Protein AF-A0A3A4VST3-F1 (afdb_monomer)

Radius of gyration: 19.15 Å; Cα contacts (8 Å, |Δi|>4): 133; chains: 1; bounding box: 47×43×58 Å

Solvent-accessible surface area (backbone atoms only — not comparable to full-atom values): 11744 Å² total; per-residue (Å²): 139,56,77,66,56,56,53,52,52,51,52,52,50,38,42,38,51,25,44,53,56,48,53,75,76,46,57,73,88,76,62,48,73,64,58,28,23,61,66,37,72,49,54,66,70,59,49,58,75,77,28,94,46,70,66,55,42,50,50,48,50,61,47,49,58,54,52,51,51,50,51,52,50,60,73,76,40,59,90,89,71,62,56,66,42,63,56,40,18,53,55,39,43,52,49,58,76,41,37,67,63,59,48,48,58,70,72,49,78,56,64,80,58,57,64,50,52,50,48,51,53,50,30,55,50,48,65,73,68,50,92,68,71,91,88,58,55,69,68,56,53,50,48,52,41,51,50,53,40,52,51,49,51,51,50,51,58,50,44,72,71,42,61,79,84,52,47,38,58,56,54,18,46,52,52,52,48,45,72,76,56,35,82,80,40,57,90,77,60,77,80,79,87,78,80,85,87,85,88,132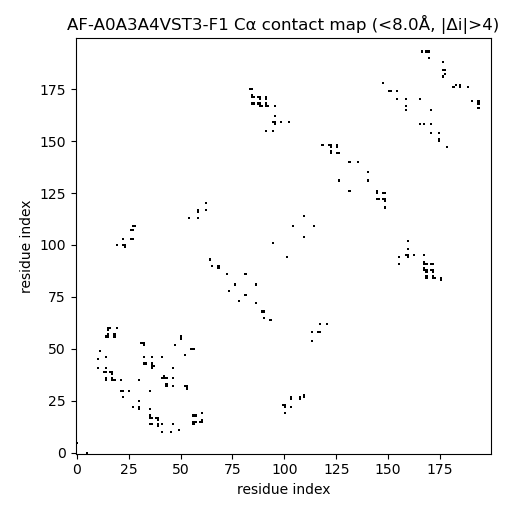

Mean predicted aligned error: 7.35 Å

Foldseek 3Di:
DDPVVVVLVLLLVLLLVLLLVVLLPDALVPDDLVSSCVSSVHDSVSVVVQDVGVLRSLLCSVVVQVVVLVVVQPVPDDLVGDDQLVSQLSVLVVCLVSLSSVVSCVVRPDPVVSVVVVLVSQLVVCLVNDPDDPPDDPVVSVVLSNVLSVLSVVLSVVSSVCPPVAHSSLSSLVSVCCSVPNPVCVVVDDPPPPPPDPDD

pLDDT: mean 83.99, std 12.88, range [35.03, 98.31]

Nearest PDB structures (foldseek):
  3bjb-assembly2_C  TM=6.483E-01  e=5.212E-04  Rhodococcus jostii RHA1
  5nz1-assembly2_C  TM=6.122E-01  e=6.026E-04  Mycobacterium tuberculosis H37Rv
  3bjb-assembly1_B  TM=6.273E-01  e=2.978E-03  Rhodococcus jostii RHA1
  3bjb-assembly3_E  TM=5.614E-01  e=4.604E-03  Rhodococcus jostii RHA1
  3q0v-assembly1_A  TM=5.383E-01  e=1.875E-02  Mycobacterium tuberculosis

Sequence (200 aa):
MDKIDRRSQRSCQLITEALLDLLMEKKFNEITIQEITDTANVGRATFYLHYRNKEECLMQLLTGGFDSLVAEIDQMTSKKDRNFVEILEKVFQYTCNNRKLFLALLSDNPRPNIMGDLQNYIQEKILRAVPIPRNLDPILNKAISVNLTGSLIAIVLWLLREVPTISPHLAARIFVEFSLNGLRSIDSFSLENAATSKSA

Secondary structure (DSSP, 8-state):
--HHHHHHHHHHHHHHHHHHHHHHHS-TTT--HHHHHHHTT--HHHHHHH-SSHHHHHHHHHHHHHHHHHHHHHHHS-TTS--HHHHHHHHHHHHHHTHHHHHHHHHS---THHHHHHHHHHHHHHHHHS---TT--HHHHHHHHHHHHHHHHHHHHHHHHHTTTS-HHHHHHHHHHHHHHGGGGGGG---GGGS-SS--

Structure (mmCIF, N/CA/C/O backbone):
data_AF-A0A3A4VST3-F1
#
_entry.id   AF-A0A3A4VST3-F1
#
loop_
_atom_site.group_PDB
_atom_site.id
_atom_site.type_symbol
_atom_site.label_atom_id
_atom_site.label_alt_id
_atom_site.label_comp_id
_atom_site.label_asym_id
_atom_site.label_entity_id
_atom_site.label_seq_id
_atom_site.pdbx_PDB_ins_code
_atom_site.Cartn_x
_atom_site.Cartn_y
_atom_site.Cartn_z
_atom_site.occupancy
_atom_site.B_iso_or_equiv
_atom_site.auth_seq_id
_atom_site.auth_comp_id
_atom_site.auth_asym_id
_atom_site.auth_atom_id
_atom_site.pdbx_PDB_model_num
ATOM 1 N N . MET A 1 1 ? 11.486 -14.196 19.637 1.00 52.44 1 MET A N 1
ATOM 2 C CA . MET A 1 1 ? 10.150 -13.565 19.616 1.00 52.44 1 MET A CA 1
ATOM 3 C C . MET A 1 1 ? 9.479 -13.852 20.948 1.00 52.44 1 MET A C 1
ATOM 5 O O . MET A 1 1 ? 9.207 -15.017 21.225 1.00 52.44 1 MET A O 1
ATOM 9 N N . ASP A 1 2 ? 9.313 -12.841 21.795 1.00 69.44 2 ASP A N 1
ATOM 10 C CA . ASP A 1 2 ? 8.841 -13.018 23.174 1.00 69.44 2 ASP A CA 1
ATOM 11 C C . ASP A 1 2 ? 7.299 -13.089 23.251 1.00 69.44 2 ASP A C 1
ATOM 13 O O . ASP A 1 2 ? 6.593 -12.655 22.338 1.00 69.44 2 ASP A O 1
ATOM 17 N N . LYS A 1 3 ? 6.731 -13.650 24.324 1.00 69.94 3 LYS A N 1
ATOM 18 C CA . LYS A 1 3 ? 5.270 -13.870 24.457 1.00 69.94 3 LYS A CA 1
ATOM 19 C C . LYS A 1 3 ? 4.468 -12.559 24.439 1.00 69.94 3 LYS A C 1
ATOM 21 O O . LYS A 1 3 ? 3.333 -12.535 23.964 1.00 69.94 3 LYS A O 1
ATOM 26 N N . ILE A 1 4 ? 5.067 -11.479 24.940 1.00 71.00 4 ILE A N 1
ATOM 27 C CA . ILE A 1 4 ? 4.489 -10.126 24.966 1.00 71.00 4 ILE A CA 1
ATOM 28 C C . ILE A 1 4 ? 4.377 -9.552 23.547 1.00 71.00 4 ILE A C 1
ATOM 30 O O . ILE A 1 4 ? 3.345 -8.981 23.200 1.00 71.00 4 ILE A O 1
ATOM 34 N N . ASP A 1 5 ? 5.385 -9.787 22.707 1.00 78.06 5 ASP A N 1
ATOM 35 C CA . ASP A 1 5 ? 5.427 -9.332 21.313 1.00 78.06 5 ASP A CA 1
ATOM 36 C C . ASP A 1 5 ? 4.297 -9.970 20.485 1.00 78.06 5 ASP A C 1
ATOM 38 O O . ASP A 1 5 ? 3.538 -9.280 19.809 1.00 78.06 5 ASP A O 1
ATOM 42 N N . ARG A 1 6 ? 4.044 -11.274 20.671 1.00 83.81 6 ARG A N 1
ATOM 43 C CA . ARG A 1 6 ? 2.909 -11.958 20.019 1.00 83.81 6 ARG A CA 1
ATOM 44 C C . ARG A 1 6 ? 1.548 -11.394 20.424 1.00 83.81 6 ARG A C 1
ATOM 46 O O . ARG A 1 6 ? 0.641 -11.317 19.600 1.00 83.81 6 ARG A O 1
ATOM 53 N N . ARG A 1 7 ? 1.379 -11.024 21.698 1.00 82.06 7 ARG A N 1
ATOM 54 C CA . ARG A 1 7 ? 0.126 -10.426 22.183 1.00 82.06 7 ARG A CA 1
ATOM 55 C C . ARG A 1 7 ? -0.075 -9.030 21.594 1.00 82.06 7 ARG A C 1
ATOM 57 O O . ARG A 1 7 ? -1.190 -8.711 21.206 1.00 82.06 7 ARG A O 1
ATOM 64 N N . SER A 1 8 ? 1.000 -8.249 21.506 1.00 87.94 8 SER A N 1
ATOM 65 C CA . SER A 1 8 ? 1.009 -6.932 20.866 1.00 87.94 8 SER A CA 1
ATOM 66 C C . SER A 1 8 ? 0.605 -7.027 19.390 1.00 87.94 8 SER A C 1
ATOM 68 O O . SER A 1 8 ? -0.350 -6.381 18.971 1.00 87.94 8 SER A O 1
ATOM 70 N N . GLN A 1 9 ? 1.245 -7.921 18.629 1.00 87.56 9 GLN A N 1
ATOM 71 C CA . GLN A 1 9 ? 0.948 -8.148 17.208 1.00 87.56 9 GLN A CA 1
ATOM 72 C C . GLN A 1 9 ? -0.504 -8.569 16.973 1.00 87.56 9 GLN A C 1
ATOM 74 O O . GLN A 1 9 ? -1.157 -8.054 16.068 1.00 87.56 9 GLN A O 1
ATOM 79 N N . ARG A 1 10 ? -1.032 -9.460 17.821 1.00 90.69 10 ARG A N 1
ATOM 80 C CA . ARG A 1 10 ? -2.430 -9.894 17.737 1.00 90.69 10 ARG A CA 1
ATOM 81 C C . ARG A 1 10 ? -3.404 -8.738 17.965 1.00 90.69 10 ARG A C 1
ATOM 83 O O . ARG A 1 10 ? -4.382 -8.628 17.237 1.00 90.69 10 ARG A O 1
ATOM 90 N N . SER A 1 11 ? -3.149 -7.883 18.956 1.00 92.50 11 SER A N 1
ATOM 91 C CA . SER A 1 11 ? -3.983 -6.703 19.200 1.00 92.50 11 SER A CA 1
ATOM 92 C C . SER A 1 11 ? -3.936 -5.721 18.027 1.00 92.50 11 SER A C 1
ATOM 94 O O . SER A 1 11 ? -4.988 -5.236 17.623 1.00 92.50 11 SER A O 1
ATOM 96 N N . CYS A 1 12 ? -2.757 -5.474 17.438 1.00 92.88 12 CYS A N 1
ATOM 97 C CA . CYS A 1 12 ? -2.639 -4.658 16.223 1.00 92.88 12 CYS A CA 1
ATOM 98 C C . CYS A 1 12 ? -3.505 -5.209 15.084 1.00 92.88 12 CYS A C 1
ATOM 100 O O . CYS A 1 12 ? -4.272 -4.454 14.497 1.00 92.88 12 CYS A O 1
ATOM 102 N N . GLN A 1 13 ? -3.412 -6.516 14.808 1.00 92.31 13 GLN A N 1
ATOM 103 C CA . GLN A 1 13 ? -4.179 -7.173 13.743 1.00 92.31 13 GLN A CA 1
ATOM 104 C C . GLN A 1 13 ? -5.687 -7.008 13.944 1.00 92.31 13 GLN A C 1
ATOM 106 O O . GLN A 1 13 ? -6.357 -6.500 13.049 1.00 92.31 13 GLN A O 1
ATOM 111 N N . LEU A 1 14 ? -6.192 -7.326 15.142 1.00 95.56 14 LEU A N 1
ATOM 112 C CA . LEU A 1 14 ? -7.612 -7.177 15.479 1.00 95.56 14 LEU A CA 1
ATOM 113 C C . LEU A 1 14 ? -8.103 -5.737 15.287 1.00 95.56 14 LEU A C 1
ATOM 115 O O . LEU A 1 14 ? -9.193 -5.516 14.771 1.00 95.56 14 LEU A O 1
ATOM 119 N N . ILE A 1 15 ? -7.293 -4.749 15.678 1.00 97.31 15 ILE A N 1
ATOM 120 C CA . ILE A 1 15 ? -7.637 -3.333 15.511 1.00 97.31 15 ILE A CA 1
ATOM 121 C C . ILE A 1 15 ? -7.678 -2.945 14.025 1.00 97.31 15 ILE A C 1
ATOM 123 O O . ILE A 1 15 ? -8.603 -2.251 13.604 1.00 97.31 15 ILE A O 1
ATOM 127 N N . THR A 1 16 ? -6.698 -3.374 13.223 1.00 94.25 16 THR A N 1
ATOM 128 C CA . THR A 1 16 ? -6.666 -3.057 11.785 1.00 94.25 16 THR A CA 1
ATOM 129 C C . THR A 1 16 ? -7.773 -3.761 11.001 1.00 94.25 16 THR A C 1
ATOM 131 O O . THR A 1 16 ? -8.337 -3.155 10.095 1.00 94.25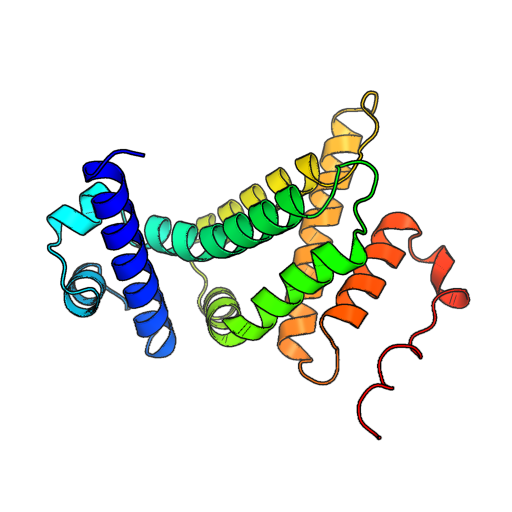 16 THR A O 1
ATOM 134 N N . GLU A 1 17 ? -8.124 -4.997 11.369 1.00 93.38 17 GLU A N 1
ATOM 135 C CA . GLU A 1 17 ? -9.251 -5.744 10.792 1.00 93.38 17 GLU A CA 1
ATOM 136 C C . GLU A 1 17 ? -10.581 -5.056 11.118 1.00 93.38 17 GLU A C 1
ATOM 138 O O . GLU A 1 17 ? -11.357 -4.765 10.214 1.00 93.38 17 GLU A O 1
ATOM 143 N N . ALA A 1 18 ? -10.788 -4.659 12.377 1.00 96.56 18 ALA A N 1
ATOM 144 C CA . ALA A 1 18 ? -11.967 -3.896 12.779 1.00 96.56 18 ALA A CA 1
ATOM 145 C C . ALA A 1 18 ? -12.104 -2.564 12.025 1.00 96.56 18 ALA A C 1
ATOM 147 O O . ALA A 1 18 ? -13.202 -2.178 11.626 1.00 96.56 18 ALA A O 1
ATOM 148 N N . LEU A 1 19 ? -10.996 -1.844 11.812 1.00 94.12 19 LEU A N 1
ATOM 149 C CA . LEU A 1 19 ? -11.018 -0.627 11.000 1.00 94.12 19 LEU A CA 1
ATOM 150 C C . LEU A 1 19 ? -11.389 -0.929 9.541 1.00 94.12 19 LEU A C 1
ATOM 152 O O . LEU A 1 19 ? -12.160 -0.175 8.950 1.00 94.12 19 LEU A O 1
ATOM 156 N N . LEU A 1 20 ? -10.855 -2.007 8.962 1.00 91.56 20 LEU A N 1
ATOM 157 C CA . LEU A 1 20 ? -11.188 -2.431 7.602 1.00 91.56 20 LEU A CA 1
ATOM 158 C C . LEU A 1 20 ? -12.679 -2.757 7.464 1.00 91.56 20 LEU A C 1
ATOM 160 O O . LEU A 1 20 ? -13.301 -2.298 6.507 1.00 91.56 20 LEU A O 1
ATOM 164 N N . ASP A 1 21 ? -13.255 -3.481 8.421 1.00 92.69 21 ASP A N 1
ATOM 165 C CA . ASP A 1 21 ? -14.681 -3.821 8.429 1.00 92.69 21 ASP A CA 1
ATOM 166 C C . ASP A 1 21 ? -15.549 -2.559 8.484 1.00 92.69 21 ASP A C 1
ATOM 168 O O . ASP A 1 21 ? -16.445 -2.373 7.661 1.00 92.69 21 ASP A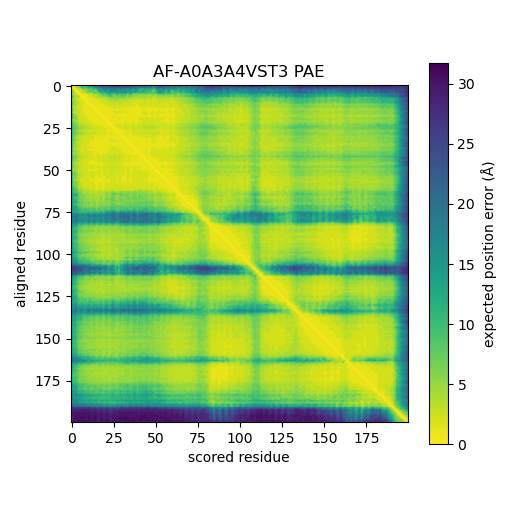 O 1
ATOM 172 N N . LEU A 1 22 ? -15.216 -1.615 9.366 1.00 93.31 22 LEU A N 1
ATOM 173 C CA . LEU A 1 22 ? -15.936 -0.343 9.471 1.00 93.31 22 LEU A CA 1
ATOM 174 C C . LEU A 1 22 ? -15.818 0.508 8.194 1.00 93.31 22 LEU A C 1
ATOM 176 O O . LEU A 1 22 ? -16.777 1.184 7.818 1.00 93.31 22 LEU A O 1
ATOM 180 N N . LEU A 1 23 ? -14.677 0.460 7.498 1.00 89.69 23 LEU A N 1
ATOM 181 C CA . LEU A 1 23 ? -14.475 1.128 6.204 1.00 89.69 23 LEU A CA 1
ATOM 182 C C . LEU A 1 23 ? -15.323 0.529 5.073 1.00 89.69 23 LEU A C 1
ATOM 184 O O . LEU A 1 23 ? -15.532 1.192 4.056 1.00 89.69 23 LEU A O 1
ATOM 188 N N . MET A 1 24 ? -15.814 -0.704 5.225 1.00 87.25 24 MET A N 1
ATOM 189 C CA . MET A 1 24 ? -16.754 -1.307 4.275 1.00 87.25 24 MET A CA 1
ATOM 190 C C . MET A 1 24 ? -18.191 -0.819 4.477 1.00 87.25 24 MET A C 1
ATOM 192 O O . MET A 1 24 ? -19.006 -0.954 3.563 1.00 87.25 24 MET A O 1
ATOM 196 N N . GLU A 1 25 ? -18.500 -0.262 5.647 1.00 89.38 25 GLU A N 1
ATOM 197 C CA . GLU A 1 25 ? -19.854 0.142 6.035 1.00 89.38 25 GLU A CA 1
ATOM 198 C C . GLU A 1 25 ? -20.073 1.653 5.960 1.00 89.38 25 GLU A C 1
ATOM 200 O O . GLU A 1 25 ? -21.169 2.101 5.618 1.00 89.38 25 GLU A O 1
ATOM 205 N N . LYS A 1 26 ? -19.050 2.452 6.283 1.00 88.56 26 LYS A N 1
ATOM 206 C CA . LYS A 1 26 ? -19.172 3.911 6.395 1.00 88.56 26 LYS A CA 1
ATOM 207 C C . LYS A 1 26 ? -17.875 4.643 6.081 1.00 88.56 26 LYS A C 1
ATOM 209 O O . LYS A 1 26 ? -16.797 4.059 5.968 1.00 88.56 26 LYS A O 1
ATOM 214 N N . LYS A 1 27 ? -17.982 5.964 5.952 1.00 86.31 27 LYS A N 1
ATOM 215 C CA . LYS A 1 27 ? -16.850 6.817 5.587 1.00 86.31 27 LYS A CA 1
ATOM 216 C C . LYS A 1 27 ? -15.834 6.871 6.717 1.00 86.31 27 LYS A C 1
ATOM 218 O O . LYS A 1 27 ? -16.200 7.000 7.884 1.00 86.31 27 LYS A O 1
ATOM 223 N N . PHE A 1 28 ? -14.543 6.913 6.383 1.00 87.81 28 PHE A N 1
ATOM 224 C CA . PHE A 1 28 ? -13.467 6.982 7.383 1.00 87.81 28 PHE A CA 1
ATOM 225 C C . PHE A 1 28 ? -13.652 8.115 8.410 1.00 87.81 28 PHE A C 1
ATOM 227 O O . PHE A 1 28 ? -13.371 7.956 9.601 1.00 87.81 28 PHE A O 1
ATOM 234 N N . ASN A 1 29 ? -14.150 9.272 7.967 1.00 86.75 29 ASN A N 1
ATOM 235 C CA . ASN A 1 29 ? -14.357 10.430 8.836 1.00 86.75 29 ASN A CA 1
ATOM 236 C C . ASN A 1 29 ? -15.441 10.196 9.902 1.00 86.75 29 ASN A C 1
ATOM 238 O O . ASN A 1 29 ? -15.328 10.771 10.983 1.00 86.75 29 ASN A O 1
ATOM 242 N N . GLU A 1 30 ? -16.408 9.318 9.635 1.00 90.94 30 GLU A N 1
ATOM 243 C CA . GLU A 1 30 ? -17.508 8.952 10.539 1.00 90.94 30 GLU A CA 1
ATOM 244 C C . GLU A 1 30 ? -17.094 7.876 11.551 1.00 90.94 30 GLU A C 1
ATOM 246 O O . GLU A 1 30 ? -17.692 7.777 12.616 1.00 90.94 30 GLU A O 1
ATOM 251 N N . ILE A 1 31 ? -16.042 7.104 11.255 1.00 93.00 31 ILE A N 1
ATOM 252 C CA . ILE A 1 31 ? -15.525 6.065 12.151 1.00 93.00 31 ILE A CA 1
ATOM 253 C C . ILE A 1 31 ? -14.891 6.698 13.395 1.00 93.00 31 ILE A C 1
ATOM 255 O O . ILE A 1 31 ? -14.001 7.552 13.302 1.00 93.00 31 ILE A O 1
ATOM 259 N N . THR A 1 32 ? -15.294 6.238 14.575 1.00 96.75 32 THR A N 1
ATOM 260 C CA . THR A 1 32 ? -14.715 6.636 15.862 1.00 96.75 32 THR A CA 1
ATOM 261 C C . THR A 1 32 ? -13.763 5.574 16.413 1.00 96.75 32 THR A C 1
ATOM 263 O O . THR A 1 32 ? -13.883 4.387 16.124 1.00 96.75 32 THR A O 1
ATOM 266 N N . ILE A 1 33 ? -12.825 5.988 17.274 1.00 97.88 33 ILE A N 1
ATOM 267 C CA . ILE A 1 33 ? -11.943 5.045 17.991 1.00 97.88 33 ILE A CA 1
ATOM 268 C C . ILE A 1 33 ? -12.764 4.068 18.844 1.00 97.88 33 ILE A C 1
ATOM 270 O O . ILE A 1 33 ? -12.377 2.914 18.968 1.00 97.88 33 ILE A O 1
ATOM 274 N N . GLN A 1 34 ? -13.895 4.520 19.400 1.00 98.19 34 GLN A N 1
ATOM 275 C CA . GLN A 1 34 ? -14.788 3.681 20.200 1.00 98.19 34 GLN A CA 1
ATOM 276 C C . GLN A 1 34 ? -15.336 2.512 19.372 1.00 98.19 34 GLN A C 1
ATOM 278 O O . GLN A 1 34 ? -15.188 1.365 19.774 1.00 98.19 34 GLN A O 1
ATOM 283 N N . GLU A 1 35 ? -15.865 2.789 18.181 1.00 98.31 35 GLU A N 1
ATOM 284 C CA . GLU A 1 35 ? -16.394 1.750 17.290 1.00 98.31 35 GLU A CA 1
ATOM 285 C C . GLU A 1 35 ? -15.308 0.773 16.837 1.00 98.31 35 GLU A C 1
ATOM 287 O O . GLU A 1 35 ? -15.558 -0.430 16.795 1.00 98.31 35 GLU A O 1
ATOM 292 N N . ILE A 1 36 ? -14.092 1.262 16.555 1.00 98.12 36 ILE A N 1
ATOM 293 C CA . ILE A 1 36 ? -12.949 0.394 16.232 1.00 98.12 36 ILE A CA 1
ATOM 294 C C . ILE A 1 36 ? -12.665 -0.546 17.407 1.00 98.12 36 ILE A C 1
ATOM 296 O O . ILE A 1 36 ? -12.514 -1.750 17.214 1.00 98.12 36 ILE A O 1
ATOM 300 N N . THR A 1 37 ? -12.601 -0.016 18.632 1.00 98.25 37 THR A N 1
ATOM 301 C CA . THR A 1 37 ? -12.287 -0.819 19.822 1.00 98.25 37 THR A CA 1
ATOM 302 C C . THR A 1 37 ? -13.385 -1.814 20.173 1.00 98.25 37 THR A C 1
ATOM 304 O O . THR A 1 37 ? -13.068 -2.941 20.554 1.00 98.25 37 THR A O 1
ATOM 307 N N . ASP A 1 38 ? -14.649 -1.430 19.990 1.00 98.12 38 ASP A N 1
ATOM 308 C CA . ASP A 1 38 ? -15.803 -2.297 20.233 1.00 98.12 38 ASP A CA 1
ATOM 309 C C . ASP A 1 38 ? -15.837 -3.445 19.218 1.00 98.12 38 ASP A C 1
ATOM 311 O O . ASP A 1 38 ? -15.970 -4.605 19.602 1.00 98.12 38 ASP A O 1
ATOM 315 N N . THR A 1 39 ? -15.610 -3.137 17.938 1.00 98.06 39 THR A N 1
ATOM 316 C CA . THR A 1 39 ? -15.552 -4.129 16.850 1.00 98.06 39 THR A CA 1
ATOM 317 C C . THR A 1 39 ? -14.371 -5.088 17.029 1.00 98.06 39 THR A C 1
ATOM 319 O O . THR A 1 39 ? -14.524 -6.298 16.888 1.00 98.06 39 THR A O 1
ATOM 322 N N . ALA A 1 40 ? -13.200 -4.576 17.423 1.00 97.44 40 ALA A N 1
ATOM 323 C CA . ALA A 1 40 ? -12.009 -5.386 17.694 1.00 97.44 40 ALA A CA 1
ATOM 324 C C . ALA A 1 40 ? -12.084 -6.179 19.014 1.00 97.44 40 ALA A C 1
ATOM 326 O O . ALA A 1 40 ? -11.208 -7.006 19.279 1.00 97.44 40 ALA A O 1
ATOM 327 N N . ASN A 1 41 ? -13.086 -5.913 19.860 1.00 96.94 41 ASN A N 1
ATOM 328 C CA . ASN A 1 41 ? -13.205 -6.449 21.216 1.00 96.94 41 ASN A CA 1
ATOM 329 C C . ASN A 1 41 ? -11.937 -6.207 22.068 1.00 96.94 41 ASN A C 1
ATOM 331 O O . ASN A 1 41 ? -11.389 -7.114 22.705 1.00 96.94 41 ASN A O 1
ATOM 335 N N . VAL A 1 42 ? -11.444 -4.964 22.064 1.00 96.56 42 VAL A N 1
ATOM 336 C CA . VAL A 1 42 ? -10.287 -4.515 22.859 1.00 96.56 42 VAL A CA 1
ATOM 337 C C . VAL A 1 42 ? -10.618 -3.244 23.639 1.00 96.56 42 VAL A C 1
ATOM 339 O O . VAL A 1 42 ? -11.521 -2.492 23.294 1.00 96.56 42 VAL A O 1
ATOM 342 N N . GLY A 1 43 ? -9.863 -2.953 24.699 1.00 96.25 43 GLY A N 1
ATOM 343 C CA . GLY A 1 43 ? -10.027 -1.690 25.422 1.00 96.25 43 GLY A CA 1
ATOM 344 C C . GLY A 1 43 ? -9.431 -0.501 24.659 1.00 96.25 43 GLY A C 1
ATOM 345 O O . GLY A 1 43 ? -8.413 -0.638 23.980 1.00 96.25 43 GLY A O 1
ATOM 346 N N . ARG A 1 44 ? -9.969 0.711 24.861 1.00 96.50 44 ARG A N 1
ATOM 347 C CA . ARG A 1 44 ? -9.377 1.956 24.317 1.00 96.50 44 ARG A CA 1
ATOM 348 C C . ARG A 1 44 ? -7.917 2.156 24.707 1.00 96.50 44 ARG A C 1
ATOM 350 O O . ARG A 1 44 ? -7.133 2.630 23.894 1.00 96.50 44 ARG A O 1
ATOM 357 N N . ALA A 1 45 ? -7.538 1.765 25.924 1.00 96.31 45 ALA A N 1
ATOM 358 C CA . ALA A 1 45 ? -6.140 1.792 26.345 1.00 96.31 45 ALA A CA 1
ATOM 359 C C . ALA A 1 45 ? -5.259 0.929 25.425 1.00 96.31 45 ALA A C 1
ATOM 361 O O . ALA A 1 45 ? -4.172 1.356 25.064 1.00 96.31 45 ALA A O 1
ATOM 362 N N . THR A 1 46 ? -5.746 -0.237 24.986 1.00 95.25 46 THR A N 1
ATOM 363 C CA . THR A 1 46 ? -5.041 -1.104 24.032 1.00 95.25 46 THR A CA 1
ATOM 364 C C . THR A 1 46 ? -4.894 -0.444 22.668 1.00 95.25 46 THR A C 1
ATOM 366 O O . THR A 1 46 ? -3.811 -0.508 22.103 1.00 95.25 46 THR A O 1
ATOM 369 N N . PHE A 1 47 ? -5.916 0.256 22.167 1.00 97.62 47 PHE A N 1
ATOM 370 C CA . PHE A 1 47 ? -5.776 1.037 20.933 1.00 97.62 47 PHE A CA 1
ATOM 371 C C . PHE A 1 47 ? -4.640 2.060 21.040 1.00 97.62 47 PHE A C 1
ATOM 373 O O . PHE A 1 47 ? -3.747 2.077 20.198 1.00 97.62 47 PHE A O 1
ATOM 380 N N . TYR A 1 48 ? -4.626 2.854 22.115 1.00 96.75 48 TYR A N 1
ATOM 381 C CA . TYR A 1 48 ? -3.612 3.894 22.310 1.00 96.75 48 TYR A CA 1
ATOM 382 C C . TYR A 1 48 ? -2.204 3.365 22.620 1.00 96.75 48 TYR A C 1
ATOM 384 O O . TYR A 1 48 ? -1.243 4.123 22.509 1.00 96.75 48 TYR A O 1
ATOM 392 N N . LEU A 1 49 ? -2.050 2.081 22.967 1.00 95.06 49 LEU A N 1
ATOM 393 C CA . LEU A 1 49 ? -0.730 1.438 23.021 1.00 95.06 49 LEU A CA 1
ATOM 394 C C . LEU A 1 49 ? -0.115 1.255 21.628 1.00 95.06 49 LEU A C 1
ATOM 396 O O . LEU A 1 49 ? 1.106 1.175 21.519 1.00 95.06 49 LEU A O 1
ATOM 400 N N . HIS A 1 50 ? -0.945 1.162 20.587 1.00 94.56 50 HIS A N 1
ATOM 401 C CA . HIS A 1 50 ? -0.510 0.878 19.221 1.00 94.56 50 HIS A CA 1
ATOM 402 C C . HIS A 1 50 ? -0.579 2.105 18.311 1.00 94.56 50 HIS A C 1
ATOM 404 O O . HIS A 1 50 ? 0.289 2.266 17.459 1.00 94.56 50 HIS A O 1
ATOM 410 N N . TYR A 1 51 ? -1.580 2.969 18.499 1.00 95.56 51 TYR A N 1
ATOM 411 C CA . TYR A 1 51 ? -1.873 4.074 17.587 1.00 95.56 51 TYR A CA 1
ATOM 412 C C . TYR A 1 51 ? -2.267 5.339 18.348 1.00 95.56 51 TYR A C 1
ATOM 414 O O . TYR A 1 51 ? -3.103 5.315 19.251 1.00 95.56 51 TYR A O 1
ATOM 422 N N . ARG A 1 52 ? -1.723 6.488 17.946 1.00 94.50 52 ARG A N 1
ATOM 423 C CA . ARG A 1 52 ? -2.065 7.798 18.524 1.00 94.50 52 ARG A CA 1
ATOM 424 C C . ARG A 1 52 ? -3.464 8.247 18.111 1.00 94.50 52 ARG A C 1
ATOM 426 O O . ARG A 1 52 ? -4.126 8.967 18.856 1.00 94.50 52 ARG A O 1
ATOM 433 N N . ASN A 1 53 ? -3.903 7.856 16.917 1.00 93.06 53 ASN A N 1
ATOM 434 C CA . ASN A 1 53 ? -5.191 8.216 16.330 1.00 93.06 53 ASN A CA 1
ATOM 435 C C . ASN A 1 53 ? -5.618 7.199 15.251 1.00 93.06 53 ASN A C 1
ATOM 437 O O . ASN A 1 53 ? -4.898 6.243 14.955 1.00 93.06 53 ASN A O 1
ATOM 441 N N . LYS A 1 54 ? -6.817 7.385 14.682 1.00 91.94 54 LYS A N 1
ATOM 442 C CA . LYS A 1 54 ? -7.357 6.491 13.645 1.00 91.94 54 LYS A CA 1
ATOM 443 C C . LYS A 1 54 ? -6.617 6.614 12.311 1.00 91.94 54 LYS A C 1
ATOM 445 O O . LYS A 1 54 ? -6.609 5.661 11.542 1.00 91.94 54 LYS A O 1
ATOM 450 N N . GLU A 1 55 ? -5.982 7.751 12.042 1.00 90.06 55 GLU A N 1
ATOM 451 C CA . GLU A 1 55 ? -5.176 7.991 10.845 1.00 90.06 55 GLU A CA 1
ATOM 452 C C . GLU A 1 55 ? -3.896 7.148 10.850 1.00 90.06 55 GLU A C 1
ATOM 454 O O . GLU A 1 55 ? -3.561 6.540 9.840 1.00 90.06 55 GLU A O 1
ATOM 459 N N . GLU A 1 56 ? -3.215 7.040 11.991 1.00 91.44 56 GLU A N 1
ATOM 460 C CA . GLU A 1 56 ? -2.051 6.162 12.158 1.00 91.44 56 GLU A CA 1
ATOM 461 C C . GLU A 1 56 ? -2.447 4.685 12.028 1.00 91.44 56 GLU A C 1
ATOM 463 O O . GLU A 1 56 ? -1.754 3.910 11.372 1.00 91.44 56 GLU A O 1
ATOM 468 N N . CYS A 1 57 ? -3.604 4.306 12.579 1.00 93.19 57 CYS A N 1
ATOM 469 C CA . CYS A 1 57 ? -4.163 2.967 12.399 1.00 93.19 57 CYS A CA 1
ATOM 470 C C . CYS A 1 57 ? -4.470 2.665 10.920 1.00 93.19 57 CYS A C 1
ATOM 472 O O . CYS A 1 57 ? -4.112 1.600 10.418 1.00 93.19 57 CYS A O 1
ATOM 474 N N . LEU A 1 58 ? -5.063 3.622 10.199 1.00 90.31 58 LEU A N 1
ATOM 475 C CA . LEU A 1 58 ? -5.317 3.519 8.762 1.00 90.31 58 LEU A CA 1
ATOM 476 C C . LEU A 1 58 ? -4.020 3.400 7.958 1.00 90.31 58 LEU A C 1
ATOM 478 O O . LEU A 1 58 ? -3.936 2.568 7.057 1.00 90.31 58 LEU A O 1
ATOM 482 N N . MET A 1 59 ? -3.000 4.194 8.294 1.00 89.19 59 MET A N 1
ATOM 483 C CA . MET A 1 59 ? -1.683 4.078 7.672 1.00 89.19 59 MET A CA 1
ATOM 484 C C . MET A 1 59 ? -1.097 2.686 7.891 1.00 89.19 59 MET A C 1
ATOM 486 O O . MET A 1 59 ? -0.642 2.084 6.925 1.00 89.19 59 MET A O 1
ATOM 490 N N . GLN A 1 60 ? -1.186 2.132 9.103 1.00 90.88 60 GLN A N 1
ATOM 491 C CA . GLN A 1 60 ? -0.713 0.776 9.387 1.00 90.88 60 GLN A CA 1
ATOM 492 C C . GLN A 1 60 ? -1.495 -0.301 8.621 1.00 90.88 60 GLN A C 1
ATOM 494 O O . GLN A 1 60 ? -0.892 -1.253 8.126 1.00 90.88 60 GLN A O 1
ATOM 499 N N . LEU A 1 61 ? -2.820 -0.158 8.501 1.00 89.81 61 LEU A N 1
ATOM 500 C CA . LEU A 1 61 ? -3.658 -1.040 7.681 1.00 89.81 61 LEU A CA 1
ATOM 501 C C . LEU A 1 61 ? -3.206 -1.012 6.212 1.00 89.81 61 LEU A C 1
ATOM 503 O O . LEU A 1 61 ? -3.107 -2.056 5.567 1.00 89.81 61 LEU A O 1
ATOM 507 N N . LEU A 1 62 ? -2.894 0.176 5.689 1.00 86.38 62 LEU A N 1
ATOM 508 C CA . LEU A 1 62 ? -2.458 0.353 4.307 1.00 86.38 62 LEU A CA 1
ATOM 509 C C . LEU A 1 62 ? -1.061 -0.199 4.048 1.00 86.38 62 LEU A C 1
ATOM 511 O O . LEU A 1 62 ? -0.854 -0.922 3.074 1.00 86.38 62 LEU A O 1
ATOM 515 N N . THR A 1 63 ? -0.095 0.143 4.897 1.00 86.75 63 THR A N 1
ATOM 516 C CA . THR A 1 63 ? 1.311 -0.220 4.699 1.00 86.75 63 THR A CA 1
ATOM 517 C C . THR A 1 63 ? 1.592 -1.667 5.076 1.00 86.75 63 THR A C 1
ATOM 519 O O . THR A 1 63 ? 2.378 -2.309 4.383 1.00 86.75 63 THR A O 1
ATOM 522 N N . GLY A 1 64 ? 0.911 -2.217 6.087 1.00 84.94 64 GLY A N 1
ATOM 523 C CA . GLY A 1 64 ? 1.161 -3.564 6.608 1.00 84.94 64 GLY A CA 1
ATOM 524 C C . GLY A 1 64 ? 0.964 -4.679 5.576 1.00 84.94 64 GLY A C 1
ATOM 525 O O . GLY A 1 64 ? 1.749 -5.632 5.527 1.00 84.94 64 GLY A O 1
ATOM 526 N N . GLY A 1 65 ? -0.027 -4.537 4.692 1.00 79.00 65 GLY A N 1
ATOM 527 C CA . GLY A 1 65 ? -0.207 -5.450 3.562 1.00 79.00 65 GLY A CA 1
ATOM 528 C C . GLY A 1 65 ? 0.946 -5.384 2.562 1.00 79.00 65 GLY A C 1
ATOM 529 O O . GLY A 1 65 ? 1.492 -6.414 2.169 1.00 79.00 65 GLY A O 1
ATOM 530 N N . PHE A 1 66 ? 1.386 -4.172 2.208 1.00 79.44 66 PHE A N 1
ATOM 531 C CA . PHE A 1 66 ? 2.550 -3.987 1.337 1.00 79.44 66 PHE A CA 1
ATOM 532 C C . PHE A 1 66 ? 3.845 -4.487 1.980 1.00 79.44 66 PHE A C 1
ATOM 534 O O . PHE A 1 66 ? 4.654 -5.107 1.298 1.00 79.44 66 PHE A O 1
ATOM 541 N N . ASP A 1 67 ? 4.046 -4.257 3.277 1.00 84.38 67 ASP A N 1
ATOM 542 C CA . ASP A 1 67 ? 5.206 -4.757 4.017 1.00 84.38 67 ASP A CA 1
ATOM 543 C C . ASP A 1 67 ? 5.273 -6.285 3.984 1.00 84.38 67 ASP A C 1
ATOM 545 O O . ASP A 1 67 ? 6.340 -6.848 3.738 1.00 84.38 67 ASP A O 1
ATOM 549 N N . SER A 1 68 ? 4.128 -6.947 4.162 1.00 81.94 68 SER A N 1
ATOM 550 C CA . SER A 1 68 ? 4.027 -8.408 4.099 1.00 81.94 68 SER A CA 1
ATOM 551 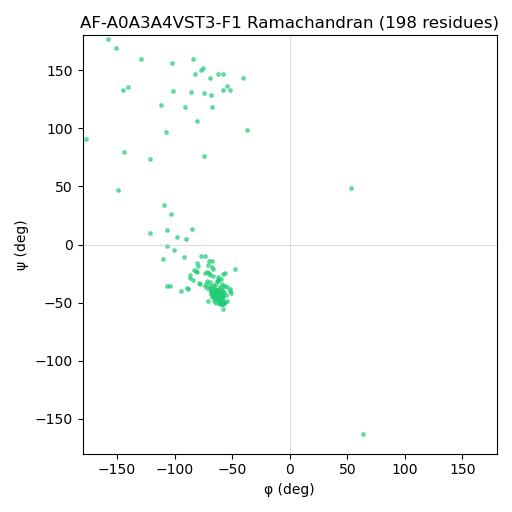C C . SER A 1 68 ? 4.380 -8.938 2.706 1.00 81.94 68 SER A C 1
ATOM 553 O O . SER A 1 68 ? 5.175 -9.869 2.592 1.00 81.94 68 SER A O 1
ATOM 555 N N . LEU A 1 69 ? 3.874 -8.298 1.644 1.00 78.44 69 LEU A N 1
ATOM 556 C CA . LEU A 1 69 ? 4.218 -8.652 0.260 1.00 78.44 69 LEU A CA 1
ATOM 557 C C . LEU A 1 69 ? 5.705 -8.453 -0.034 1.00 78.44 69 LEU A C 1
ATOM 559 O O . LEU A 1 69 ? 6.340 -9.317 -0.634 1.00 78.44 69 LEU A O 1
ATOM 563 N N . VAL A 1 70 ? 6.273 -7.321 0.392 1.00 77.38 70 VAL A N 1
ATOM 564 C CA . VAL A 1 70 ? 7.701 -7.029 0.210 1.00 77.38 70 VAL A CA 1
ATOM 565 C C . VAL A 1 70 ? 8.553 -8.063 0.943 1.00 77.38 70 VAL A C 1
ATOM 567 O O . VAL A 1 70 ? 9.528 -8.549 0.375 1.00 77.38 70 VAL A O 1
ATOM 570 N N . ALA A 1 71 ? 8.176 -8.444 2.165 1.00 81.94 71 ALA A N 1
ATOM 571 C CA . ALA A 1 71 ? 8.877 -9.473 2.926 1.00 81.94 71 ALA A CA 1
ATOM 572 C C . ALA A 1 71 ? 8.803 -10.853 2.252 1.00 81.94 71 ALA A C 1
ATOM 574 O O . ALA A 1 71 ? 9.807 -11.562 2.213 1.00 81.94 71 ALA A O 1
ATOM 575 N N . GLU A 1 72 ? 7.649 -11.226 1.695 1.00 80.25 72 GLU A N 1
ATOM 576 C CA . GLU A 1 72 ? 7.478 -12.475 0.942 1.00 80.25 72 GLU A CA 1
ATOM 577 C C . GLU A 1 72 ? 8.379 -12.499 -0.302 1.00 80.25 72 GLU A C 1
ATOM 579 O O . GLU A 1 72 ? 9.118 -13.457 -0.528 1.00 80.25 72 GLU A O 1
ATOM 584 N N . ILE A 1 73 ? 8.393 -11.410 -1.073 1.00 73.25 73 ILE A N 1
ATOM 585 C CA . ILE A 1 73 ? 9.265 -11.246 -2.244 1.00 73.25 73 ILE A CA 1
ATOM 586 C C . ILE A 1 73 ? 10.745 -11.338 -1.850 1.00 73.25 73 ILE A C 1
ATOM 588 O O . ILE A 1 73 ? 11.527 -12.017 -2.517 1.00 73.25 73 ILE A O 1
ATOM 592 N N . ASP A 1 74 ? 11.138 -10.661 -0.770 1.00 76.75 74 ASP A N 1
ATOM 593 C CA . ASP A 1 74 ? 12.518 -10.647 -0.284 1.00 76.75 74 ASP A CA 1
ATOM 594 C C . ASP A 1 74 ? 13.001 -12.048 0.136 1.00 76.75 74 ASP A C 1
ATOM 596 O O . ASP A 1 74 ? 14.191 -12.339 0.005 1.00 76.75 74 ASP A O 1
ATOM 600 N N . GLN A 1 75 ? 12.101 -12.917 0.607 1.00 79.31 75 GLN A N 1
ATOM 601 C CA . GLN A 1 75 ? 12.409 -14.307 0.966 1.00 79.31 75 GLN A CA 1
ATOM 602 C C . GLN A 1 75 ? 12.507 -15.233 -0.250 1.00 79.31 75 GLN A C 1
ATOM 604 O O . GLN A 1 75 ? 13.292 -16.179 -0.234 1.00 79.31 75 GLN A O 1
ATOM 609 N N . MET A 1 76 ? 11.720 -14.976 -1.296 1.00 69.38 76 MET A N 1
ATOM 610 C CA . MET A 1 76 ? 11.647 -15.844 -2.475 1.00 69.38 76 MET A CA 1
ATOM 611 C C . MET A 1 76 ? 12.793 -15.631 -3.468 1.00 69.38 76 MET A C 1
ATOM 613 O O . MET A 1 76 ? 13.082 -16.532 -4.256 1.00 69.38 76 MET A O 1
ATOM 617 N N . THR A 1 77 ? 13.436 -14.458 -3.489 1.00 64.19 77 THR A N 1
ATOM 618 C CA . THR A 1 77 ? 14.360 -14.115 -4.582 1.00 64.19 77 THR A CA 1
ATOM 619 C C . THR A 1 77 ? 15.552 -13.283 -4.121 1.00 64.19 77 THR A C 1
ATOM 621 O O . THR A 1 77 ? 15.418 -12.253 -3.450 1.00 64.19 77 THR A O 1
ATOM 624 N N . SER A 1 78 ? 16.751 -13.688 -4.555 1.00 67.25 78 SER A N 1
ATOM 625 C CA . SER A 1 78 ? 17.962 -12.881 -4.393 1.00 67.25 78 SER A CA 1
ATOM 626 C C . SER A 1 78 ? 17.772 -11.517 -5.075 1.00 67.25 78 SER A C 1
ATOM 628 O O . SER A 1 78 ? 17.106 -11.411 -6.102 1.00 67.25 78 SER A O 1
ATOM 630 N N . LYS A 1 79 ? 18.363 -10.438 -4.541 1.00 65.56 79 LYS A N 1
ATOM 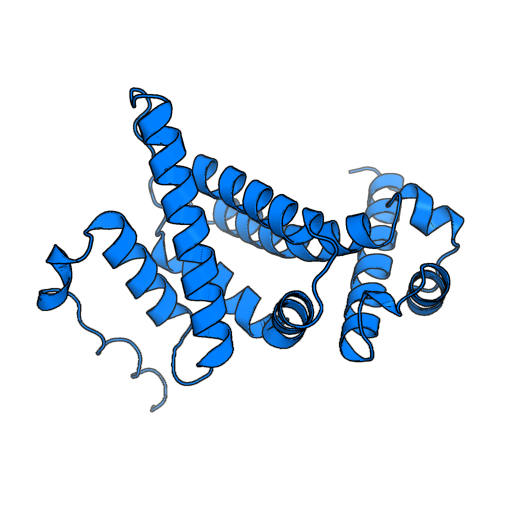631 C CA . LYS A 1 79 ? 18.212 -9.086 -5.126 1.00 65.56 79 LYS A CA 1
ATOM 632 C C . LYS A 1 79 ? 18.628 -8.990 -6.602 1.00 65.56 79 LYS A C 1
ATOM 634 O O . LYS A 1 79 ? 18.160 -8.083 -7.279 1.00 65.56 79 LYS A O 1
ATOM 639 N N . LYS A 1 80 ? 19.506 -9.879 -7.082 1.00 62.81 80 LYS A N 1
ATOM 640 C CA . LYS A 1 80 ? 19.983 -9.887 -8.473 1.00 62.81 80 LYS A CA 1
ATOM 641 C C . LYS A 1 80 ? 19.020 -10.566 -9.447 1.00 62.81 80 LYS A C 1
ATOM 643 O O . LYS A 1 80 ? 19.062 -10.230 -10.622 1.00 62.81 80 LYS A O 1
ATOM 648 N N . ASP A 1 81 ? 18.148 -11.442 -8.955 1.00 65.06 81 ASP A N 1
ATOM 649 C CA . ASP A 1 81 ? 17.281 -12.284 -9.791 1.00 65.06 81 ASP A CA 1
ATOM 650 C C . ASP A 1 81 ? 15.815 -11.823 -9.760 1.00 65.06 81 ASP A C 1
ATOM 652 O O . ASP A 1 81 ? 14.914 -12.544 -10.180 1.00 65.06 81 ASP A O 1
ATOM 656 N N . ARG A 1 82 ? 15.547 -10.626 -9.220 1.00 73.19 82 ARG A N 1
ATOM 657 C CA . ARG A 1 82 ? 14.181 -10.111 -9.069 1.00 73.19 82 ARG A CA 1
ATOM 658 C C . ARG A 1 82 ? 13.549 -9.818 -10.421 1.00 73.19 82 ARG A C 1
ATOM 660 O O . ARG A 1 82 ? 13.970 -8.903 -11.126 1.00 73.19 82 ARG A O 1
ATOM 667 N N . ASN A 1 83 ? 12.464 -10.523 -10.713 1.00 82.50 83 ASN A N 1
ATOM 668 C CA . ASN A 1 83 ? 11.564 -10.170 -11.796 1.00 82.50 83 ASN A CA 1
ATOM 669 C C . ASN A 1 83 ? 10.608 -9.054 -11.335 1.00 82.50 83 ASN A C 1
ATOM 671 O O . ASN A 1 83 ? 9.685 -9.283 -10.553 1.00 82.50 83 ASN A O 1
ATOM 675 N N . PHE A 1 84 ? 10.829 -7.826 -11.816 1.00 82.69 84 PHE A N 1
ATOM 676 C CA . PHE A 1 84 ? 10.004 -6.669 -11.447 1.00 82.69 84 PHE A CA 1
ATOM 677 C C . PHE A 1 84 ? 8.535 -6.815 -11.849 1.00 82.69 84 PHE A C 1
ATOM 679 O O . PHE A 1 84 ? 7.673 -6.280 -11.152 1.00 82.69 84 PHE A O 1
ATOM 686 N N . VAL A 1 85 ? 8.242 -7.551 -12.926 1.00 88.62 85 VAL A N 1
ATOM 687 C CA . VAL A 1 85 ? 6.861 -7.796 -13.365 1.00 88.62 85 VAL A CA 1
ATOM 688 C C . VAL A 1 85 ? 6.124 -8.637 -12.327 1.00 88.62 85 VAL A C 1
ATOM 690 O O . VAL A 1 85 ? 5.050 -8.240 -11.897 1.00 88.62 85 VAL A O 1
ATOM 693 N N . GLU A 1 86 ? 6.716 -9.737 -11.858 1.00 85.88 86 GLU A N 1
ATOM 694 C CA . GLU A 1 86 ? 6.099 -10.616 -10.848 1.00 85.88 86 GLU A CA 1
ATOM 695 C C . GLU A 1 86 ? 5.870 -9.892 -9.514 1.00 85.88 86 GLU A C 1
ATOM 697 O O . GLU A 1 86 ? 4.833 -10.044 -8.868 1.00 85.88 86 GLU A O 1
ATOM 702 N N . ILE A 1 87 ? 6.828 -9.054 -9.110 1.00 84.75 87 ILE A N 1
ATOM 703 C CA . ILE A 1 87 ? 6.719 -8.230 -7.902 1.00 84.75 87 ILE A CA 1
ATOM 704 C C . ILE A 1 87 ? 5.531 -7.273 -8.005 1.00 84.75 87 ILE A C 1
ATOM 706 O O . ILE A 1 87 ? 4.700 -7.200 -7.097 1.00 84.75 87 ILE A O 1
ATOM 710 N N . LEU A 1 88 ? 5.448 -6.533 -9.110 1.00 88.50 88 LEU A N 1
ATOM 711 C CA . LEU A 1 88 ? 4.379 -5.564 -9.322 1.00 88.50 88 LEU A CA 1
ATOM 712 C C . LEU A 1 88 ? 3.029 -6.236 -9.543 1.00 88.50 88 LEU A C 1
ATOM 714 O O . LEU A 1 88 ? 2.017 -5.710 -9.093 1.00 88.50 88 LEU A O 1
ATOM 718 N N . GLU A 1 89 ? 3.001 -7.417 -10.152 1.00 90.94 89 GLU A N 1
ATOM 719 C CA . GLU A 1 89 ? 1.792 -8.222 -10.271 1.00 90.94 89 GLU A CA 1
ATOM 720 C C . GLU A 1 89 ? 1.224 -8.562 -8.891 1.00 90.94 89 GLU A C 1
ATOM 722 O O . GLU A 1 89 ? 0.035 -8.345 -8.666 1.00 90.94 89 GLU A O 1
ATOM 727 N N . LYS A 1 90 ? 2.055 -8.992 -7.928 1.00 88.12 90 LYS A N 1
ATOM 728 C CA . LYS A 1 90 ? 1.605 -9.233 -6.543 1.00 88.12 90 LYS A CA 1
ATOM 729 C C . LYS A 1 90 ? 1.052 -7.965 -5.882 1.00 88.12 90 LYS A C 1
ATOM 731 O O . LYS A 1 90 ? 0.003 -8.011 -5.238 1.00 88.12 90 LYS A O 1
ATOM 736 N N . VAL A 1 91 ? 1.717 -6.823 -6.072 1.00 87.94 91 VAL A N 1
ATOM 737 C CA . VAL A 1 91 ? 1.264 -5.507 -5.573 1.00 87.94 91 VAL A CA 1
ATOM 738 C C . VAL A 1 91 ? -0.097 -5.125 -6.169 1.00 87.94 91 VAL A C 1
ATOM 740 O O . VAL A 1 91 ? -1.007 -4.696 -5.451 1.00 87.94 91 VAL A O 1
ATOM 743 N N . PHE A 1 92 ? -0.273 -5.315 -7.473 1.00 92.38 92 PHE A N 1
ATOM 744 C CA . PHE A 1 92 ? -1.516 -5.017 -8.180 1.00 92.38 92 PHE A CA 1
ATOM 745 C C . PHE A 1 92 ? -2.630 -6.004 -7.837 1.00 92.38 92 PHE A C 1
ATOM 747 O O . PHE A 1 92 ? -3.770 -5.580 -7.646 1.00 92.38 92 PHE A O 1
ATOM 754 N N . GLN A 1 93 ? -2.313 -7.285 -7.656 1.00 91.69 93 GLN A N 1
ATOM 755 C CA . GLN A 1 93 ? -3.257 -8.300 -7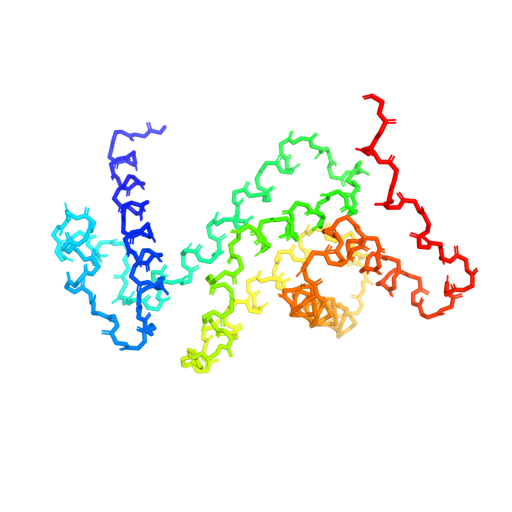.202 1.00 91.69 93 GLN A CA 1
ATOM 756 C C . GLN A 1 93 ? -3.770 -7.975 -5.800 1.00 91.69 93 GLN A C 1
ATOM 758 O O . GLN A 1 93 ? -4.978 -8.003 -5.570 1.00 91.69 93 GLN A O 1
ATOM 763 N N . TYR A 1 94 ? -2.882 -7.599 -4.878 1.00 89.50 94 TYR A N 1
ATOM 764 C CA . TYR A 1 94 ? -3.276 -7.158 -3.542 1.00 89.50 94 TYR A CA 1
ATOM 765 C C . TYR A 1 94 ? -4.181 -5.928 -3.594 1.00 89.50 94 TYR A C 1
ATOM 767 O O . TYR A 1 94 ? -5.214 -5.890 -2.925 1.00 89.50 94 TYR A O 1
ATOM 775 N N . THR A 1 95 ? -3.835 -4.946 -4.427 1.00 89.00 95 THR A N 1
ATOM 776 C CA . THR A 1 95 ? -4.650 -3.740 -4.610 1.00 89.00 95 THR A CA 1
ATOM 777 C C . THR A 1 95 ? -6.042 -4.074 -5.156 1.00 89.00 95 THR A C 1
ATOM 779 O O . THR A 1 95 ? -7.039 -3.557 -4.655 1.00 89.00 95 THR A O 1
ATOM 782 N N . CYS A 1 96 ? -6.136 -4.994 -6.120 1.00 90.88 96 CYS A N 1
ATOM 783 C CA . CYS A 1 96 ? -7.412 -5.461 -6.665 1.00 90.88 96 CYS A CA 1
ATOM 784 C C . CYS A 1 96 ? -8.235 -6.254 -5.640 1.00 90.88 96 CYS A C 1
ATOM 786 O O . CYS A 1 96 ? -9.439 -6.031 -5.519 1.00 90.88 96 CYS A O 1
ATOM 788 N N . ASN A 1 97 ? -7.600 -7.133 -4.859 1.00 89.50 97 ASN A N 1
ATOM 789 C CA . ASN A 1 97 ? -8.266 -7.904 -3.802 1.00 89.50 97 ASN A CA 1
ATOM 790 C C . ASN A 1 97 ? -8.826 -6.991 -2.702 1.00 89.50 97 ASN A C 1
ATOM 792 O O . ASN A 1 97 ? -9.879 -7.270 -2.136 1.00 89.50 97 ASN A O 1
ATOM 796 N N . ASN A 1 98 ? -8.161 -5.861 -2.454 1.00 86.50 98 ASN A N 1
ATOM 797 C CA . ASN A 1 98 ? -8.564 -4.848 -1.482 1.00 86.50 98 ASN A CA 1
ATOM 798 C C . ASN A 1 98 ? -9.200 -3.616 -2.151 1.00 86.50 98 ASN A C 1
ATOM 800 O O . ASN A 1 98 ? -9.174 -2.514 -1.604 1.00 86.50 98 ASN A O 1
ATOM 804 N N . ARG A 1 99 ? -9.793 -3.776 -3.342 1.00 86.31 99 ARG A N 1
ATOM 805 C CA . ARG A 1 99 ? -10.293 -2.665 -4.172 1.00 86.31 99 ARG A CA 1
ATOM 806 C C . ARG A 1 99 ? -11.205 -1.696 -3.423 1.00 86.31 99 ARG A C 1
ATOM 808 O O . ARG A 1 99 ? -11.081 -0.491 -3.612 1.00 86.31 99 ARG A O 1
ATOM 815 N N . LYS A 1 100 ? -12.116 -2.200 -2.585 1.00 82.12 100 LYS A N 1
ATOM 816 C CA . LYS A 1 100 ? -13.042 -1.355 -1.810 1.00 82.12 100 LYS A CA 1
ATOM 817 C C . LYS A 1 100 ? -12.298 -0.415 -0.854 1.00 82.12 100 LYS A C 1
ATOM 819 O O . LYS A 1 100 ? -12.599 0.772 -0.851 1.00 82.12 100 LYS A O 1
ATOM 824 N N . LEU A 1 101 ? -11.292 -0.922 -0.134 1.00 83.69 101 LEU A N 1
ATOM 825 C CA . LEU A 1 101 ? -10.432 -0.128 0.751 1.00 83.69 101 LEU A CA 1
ATOM 826 C C . LEU A 1 101 ? -9.738 0.998 -0.028 1.00 83.69 101 LEU A C 1
ATOM 828 O O . LEU A 1 101 ? -9.829 2.166 0.345 1.00 83.69 101 LEU A O 1
ATOM 832 N N . PHE A 1 102 ? -9.086 0.658 -1.142 1.00 83.50 102 PHE A N 1
ATOM 833 C CA . PHE A 1 102 ? -8.370 1.646 -1.947 1.00 83.50 102 PHE A CA 1
ATOM 834 C C . PHE A 1 102 ? -9.307 2.672 -2.596 1.00 83.50 102 PHE A C 1
ATOM 836 O O . PHE A 1 102 ? -8.970 3.849 -2.643 1.00 83.50 102 PHE A O 1
ATOM 843 N N . LEU A 1 103 ? -10.503 2.278 -3.042 1.00 79.50 103 LEU A N 1
ATOM 844 C CA . LEU A 1 103 ? -11.496 3.221 -3.565 1.00 79.50 103 LEU A CA 1
ATOM 845 C C . LEU A 1 103 ? -12.080 4.134 -2.484 1.00 79.50 103 LEU A C 1
ATOM 847 O O . LEU A 1 103 ? -12.276 5.319 -2.755 1.00 79.50 103 LEU A O 1
ATOM 851 N N . ALA A 1 104 ? -12.327 3.625 -1.274 1.00 75.62 104 ALA A N 1
ATOM 852 C CA . ALA A 1 104 ? -12.802 4.436 -0.153 1.00 75.62 104 ALA A CA 1
ATOM 853 C C . ALA A 1 104 ? -11.811 5.569 0.164 1.00 75.62 104 ALA A C 1
ATOM 855 O O . ALA A 1 104 ? -12.209 6.726 0.284 1.00 75.62 104 ALA A O 1
ATOM 856 N N . LEU A 1 105 ? -10.510 5.263 0.158 1.00 73.25 105 LEU A N 1
ATOM 857 C CA . LEU A 1 105 ? -9.440 6.250 0.347 1.00 73.25 105 LEU A CA 1
ATOM 858 C C . LEU A 1 105 ? -9.380 7.328 -0.739 1.00 73.25 105 LEU A C 1
ATOM 860 O O . LEU A 1 105 ? -8.909 8.430 -0.482 1.00 73.25 105 LEU A O 1
ATOM 864 N N . LEU A 1 106 ? -9.821 7.018 -1.957 1.00 70.62 106 LEU A N 1
ATOM 865 C CA . LEU A 1 106 ? -9.827 7.962 -3.079 1.00 70.62 106 LEU A CA 1
ATOM 866 C C . LEU A 1 106 ? -11.086 8.825 -3.123 1.00 70.62 106 LEU A C 1
ATOM 868 O O . LEU A 1 106 ? -11.066 9.909 -3.701 1.00 70.62 106 LEU A O 1
ATOM 872 N N . SER A 1 107 ? -12.181 8.315 -2.563 1.00 65.00 107 SER A N 1
ATOM 873 C CA . SER A 1 107 ? -13.508 8.930 -2.639 1.00 65.00 107 SER A CA 1
ATOM 874 C C . SER A 1 107 ? -13.744 9.905 -1.493 1.00 65.00 107 SER A C 1
ATOM 876 O O . SER A 1 107 ? -14.337 10.966 -1.680 1.00 65.00 107 SER A O 1
ATOM 878 N N . ASP A 1 108 ? -13.252 9.562 -0.308 1.00 60.31 108 ASP A N 1
ATOM 879 C CA . ASP A 1 108 ? -13.347 10.397 0.874 1.00 60.31 108 ASP A CA 1
ATOM 880 C C . ASP A 1 108 ? -11.962 10.946 1.144 1.00 60.31 108 ASP A C 1
ATOM 882 O O . ASP A 1 108 ? -11.179 10.225 1.741 1.00 60.31 108 ASP A O 1
ATOM 886 N N . ASN A 1 109 ? -11.660 12.176 0.694 1.00 56.75 109 ASN A N 1
ATOM 887 C CA . ASN A 1 109 ? -10.411 12.888 0.999 1.00 56.75 109 ASN A CA 1
ATOM 888 C C . ASN A 1 109 ? -9.988 12.583 2.447 1.00 56.75 109 ASN A C 1
ATOM 890 O O . ASN A 1 109 ? -10.509 13.229 3.373 1.00 56.75 109 ASN A O 1
ATOM 894 N N . PRO A 1 110 ? -9.059 11.635 2.691 1.00 57.31 110 PRO A N 1
ATOM 895 C CA . PRO A 1 110 ? -8.446 11.590 3.992 1.00 57.31 110 PRO A CA 1
ATOM 896 C C . PRO A 1 110 ? -7.732 12.938 4.104 1.00 57.31 110 PRO A C 1
ATOM 898 O O . PRO A 1 110 ? -7.337 13.516 3.083 1.00 57.31 110 PRO A O 1
ATOM 901 N N . ARG A 1 111 ? -7.639 13.514 5.308 1.00 61.66 111 ARG A N 1
ATOM 902 C CA . ARG A 1 111 ? -6.934 14.796 5.487 1.00 61.66 111 ARG A CA 1
ATOM 903 C C . ARG A 1 111 ? -5.649 14.800 4.642 1.00 61.66 111 ARG A C 1
ATOM 905 O O . ARG A 1 111 ? -5.012 13.747 4.577 1.00 61.66 111 ARG A O 1
ATOM 912 N N . PRO A 1 112 ? -5.255 15.939 4.041 1.00 58.84 112 PRO A N 1
ATOM 913 C CA . PRO A 1 112 ? -4.232 16.012 2.989 1.00 58.84 112 PRO A CA 1
ATOM 914 C C . PRO A 1 112 ? -2.926 15.239 3.264 1.00 58.84 112 PRO A C 1
ATOM 916 O O . PRO A 1 112 ? -2.228 14.864 2.327 1.00 58.84 112 PRO A O 1
ATOM 919 N N . ASN A 1 113 ? -2.620 14.943 4.527 1.00 70.50 113 ASN A N 1
ATOM 920 C CA . ASN A 1 113 ? -1.425 14.228 4.950 1.00 70.50 113 ASN A CA 1
ATOM 921 C C . ASN A 1 113 ? -1.426 12.716 4.645 1.00 70.50 113 ASN A C 1
ATOM 923 O O . ASN A 1 113 ? -0.375 12.223 4.270 1.00 70.50 113 ASN A O 1
ATOM 927 N N . ILE A 1 114 ? -2.544 11.972 4.705 1.00 78.94 114 ILE A N 1
ATOM 928 C CA . ILE A 1 114 ? -2.505 10.491 4.553 1.00 78.94 114 ILE A CA 1
ATOM 929 C C . ILE A 1 114 ? -2.028 10.069 3.159 1.00 78.94 114 ILE A C 1
ATOM 931 O O . ILE A 1 114 ? -1.203 9.170 3.023 1.00 78.94 114 ILE A O 1
ATOM 935 N N . MET A 1 115 ? -2.524 10.725 2.106 1.00 78.06 115 MET A N 1
ATOM 936 C CA . MET A 1 115 ? -2.072 10.429 0.742 1.00 78.06 115 MET A CA 1
ATOM 937 C C . MET A 1 115 ? -0.610 10.824 0.531 1.00 78.06 115 MET A C 1
ATOM 939 O O . MET A 1 115 ? 0.113 10.114 -0.165 1.00 78.06 115 MET A O 1
ATOM 943 N N . GLY A 1 116 ? -0.160 11.914 1.160 1.00 82.75 116 GLY A N 1
ATOM 944 C CA . GLY A 1 116 ? 1.250 12.302 1.171 1.00 82.75 116 GLY A CA 1
ATOM 945 C C . GLY A 1 116 ? 2.128 11.288 1.909 1.00 82.75 116 GLY A C 1
ATOM 946 O O . GLY A 1 116 ? 3.181 10.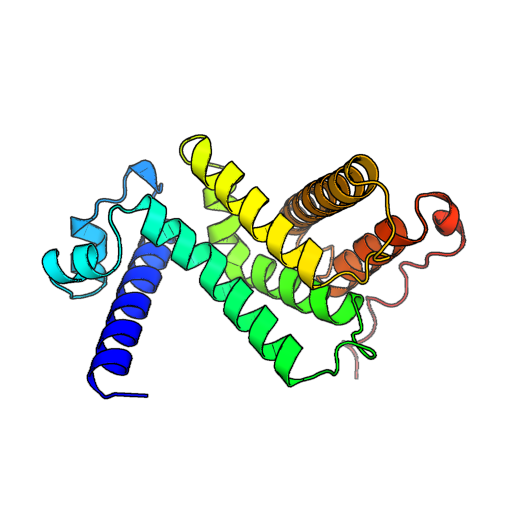905 1.407 1.00 82.75 116 GLY A O 1
ATOM 947 N N . ASP A 1 117 ? 1.674 10.788 3.056 1.00 85.00 117 ASP A N 1
ATOM 948 C CA . ASP A 1 117 ? 2.376 9.777 3.849 1.00 85.00 117 ASP A CA 1
ATOM 949 C C . ASP A 1 117 ? 2.458 8.445 3.094 1.00 85.00 117 ASP A C 1
ATOM 951 O O . ASP A 1 117 ? 3.522 7.827 3.040 1.00 85.00 117 ASP A O 1
ATOM 955 N N . LEU A 1 118 ? 1.376 8.037 2.424 1.00 83.00 118 LEU A N 1
ATOM 956 C CA . LEU A 1 118 ? 1.365 6.853 1.565 1.00 83.00 118 LEU A CA 1
ATOM 957 C C . LEU A 1 118 ? 2.293 7.020 0.354 1.00 83.00 118 LEU A C 1
ATOM 959 O O . LEU A 1 118 ? 3.032 6.096 0.019 1.00 83.00 118 LEU A O 1
ATOM 963 N N . GLN A 1 119 ? 2.306 8.197 -0.280 1.00 86.12 119 GLN A N 1
ATOM 964 C CA . GLN A 1 119 ? 3.253 8.519 -1.353 1.00 86.12 119 GLN A CA 1
ATOM 965 C C . GLN A 1 119 ? 4.701 8.416 -0.875 1.00 86.12 119 GLN A C 1
ATOM 967 O O . GLN A 1 119 ? 5.514 7.774 -1.538 1.00 86.12 119 GLN A O 1
ATOM 972 N N . ASN A 1 120 ? 5.019 8.994 0.285 1.00 88.81 120 ASN A N 1
ATOM 973 C CA . ASN A 1 120 ? 6.355 8.930 0.877 1.00 88.81 120 ASN A CA 1
ATOM 974 C C . ASN A 1 120 ? 6.762 7.485 1.194 1.00 88.81 120 ASN A C 1
ATOM 976 O O . ASN A 1 120 ? 7.878 7.076 0.871 1.00 88.81 120 ASN A O 1
ATOM 980 N N . TYR A 1 121 ? 5.843 6.697 1.754 1.00 88.38 121 TYR A N 1
ATOM 981 C CA . TYR A 1 121 ? 6.053 5.277 2.023 1.00 88.38 121 TYR A CA 1
ATOM 982 C C . TYR A 1 121 ? 6.359 4.488 0.739 1.00 88.38 121 TYR A C 1
ATOM 984 O O . TYR A 1 121 ? 7.354 3.762 0.672 1.00 88.38 121 TYR A O 1
ATOM 992 N N . ILE A 1 122 ? 5.552 4.662 -0.315 1.00 87.38 122 ILE A N 1
ATOM 993 C CA . ILE A 1 122 ? 5.774 4.007 -1.616 1.00 87.38 122 ILE A CA 1
ATOM 994 C C . ILE A 1 122 ? 7.120 4.443 -2.206 1.00 87.38 122 ILE A C 1
ATOM 996 O O . ILE A 1 122 ? 7.889 3.605 -2.684 1.00 87.38 122 ILE A O 1
ATOM 1000 N N . GLN A 1 123 ? 7.431 5.737 -2.133 1.00 88.69 123 GLN A N 1
ATOM 1001 C CA . GLN A 1 123 ? 8.675 6.297 -2.644 1.00 88.69 123 GLN A CA 1
ATOM 1002 C C . GLN A 1 123 ? 9.902 5.655 -1.980 1.00 88.69 123 GLN A C 1
ATOM 1004 O O . GLN A 1 123 ? 10.859 5.280 -2.666 1.00 88.69 123 GLN A O 1
ATOM 1009 N N . GLU A 1 124 ? 9.868 5.482 -0.659 1.00 86.94 124 GLU A N 1
ATOM 1010 C CA . GLU A 1 124 ? 10.930 4.818 0.097 1.00 86.94 124 GLU A CA 1
ATOM 1011 C C . GLU A 1 124 ? 11.116 3.355 -0.337 1.00 86.94 124 GLU A C 1
ATOM 1013 O O . GLU A 1 124 ? 12.247 2.893 -0.517 1.00 86.94 124 GLU A O 1
ATOM 1018 N N . LYS A 1 125 ? 10.019 2.621 -0.557 1.00 83.56 125 LYS A N 1
ATOM 1019 C CA . LYS A 1 125 ? 10.075 1.228 -1.029 1.00 83.56 125 LYS A CA 1
ATOM 1020 C C . LYS A 1 125 ? 10.647 1.124 -2.442 1.00 83.56 125 LYS A C 1
ATOM 1022 O O . LYS A 1 125 ? 11.499 0.266 -2.675 1.00 83.56 125 LYS A O 1
ATOM 1027 N N . ILE A 1 126 ? 10.258 2.014 -3.357 1.00 81.44 126 ILE A N 1
ATOM 1028 C CA . ILE A 1 126 ? 10.790 2.061 -4.731 1.00 81.44 126 ILE A CA 1
ATOM 1029 C C . ILE A 1 126 ? 12.306 2.273 -4.720 1.00 81.44 126 ILE A C 1
ATOM 1031 O O . ILE A 1 126 ? 13.026 1.540 -5.397 1.00 81.44 126 ILE A O 1
ATOM 1035 N N . LEU A 1 127 ? 12.806 3.210 -3.907 1.00 79.56 127 LEU A N 1
ATOM 1036 C CA . LEU A 1 127 ? 14.247 3.476 -3.780 1.00 79.56 127 LEU A CA 1
ATOM 1037 C C . LEU A 1 127 ? 15.047 2.257 -3.302 1.00 79.56 127 LEU A C 1
ATOM 1039 O O . LEU A 1 127 ? 16.222 2.120 -3.634 1.00 79.56 127 LEU A O 1
ATOM 1043 N N . ARG A 1 128 ? 14.427 1.370 -2.517 1.00 78.19 128 ARG A N 1
ATOM 1044 C CA . ARG A 1 128 ? 15.057 0.130 -2.039 1.00 78.19 128 ARG A CA 1
ATOM 1045 C C . ARG A 1 128 ? 14.959 -1.014 -3.048 1.00 78.19 128 ARG A C 1
ATOM 1047 O O . ARG A 1 128 ? 15.821 -1.894 -3.037 1.00 78.19 128 ARG A O 1
ATOM 1054 N N . ALA A 1 129 ? 13.899 -1.035 -3.853 1.00 74.12 129 ALA A N 1
ATOM 1055 C CA . ALA A 1 129 ? 13.582 -2.130 -4.762 1.00 74.12 129 ALA A CA 1
ATOM 1056 C C . ALA A 1 129 ? 14.250 -1.983 -6.135 1.00 74.12 129 ALA A C 1
ATOM 1058 O O . ALA A 1 129 ? 14.688 -2.981 -6.705 1.00 74.12 129 ALA A O 1
ATOM 1059 N N . VAL A 1 130 ? 14.336 -0.761 -6.664 1.00 74.19 130 VAL A N 1
ATOM 1060 C CA . VAL A 1 130 ? 14.874 -0.499 -8.003 1.00 74.19 130 VAL A CA 1
ATOM 1061 C C . VAL A 1 130 ? 16.400 -0.355 -7.932 1.00 74.19 130 VAL A C 1
ATOM 1063 O O . VAL A 1 130 ? 16.901 0.402 -7.097 1.00 74.19 130 VAL A O 1
ATOM 1066 N N . PRO A 1 131 ? 17.172 -1.042 -8.796 1.00 71.88 131 PRO A N 1
ATOM 1067 C CA . PRO A 1 131 ? 18.625 -0.936 -8.847 1.00 71.88 131 PRO A CA 1
ATOM 1068 C C . PRO A 1 131 ? 19.029 0.390 -9.499 1.00 71.88 131 PRO A C 1
ATOM 1070 O O . PRO A 1 131 ? 19.436 0.447 -10.656 1.00 71.88 131 PRO A O 1
ATOM 1073 N N . ILE A 1 132 ? 18.904 1.477 -8.743 1.00 73.06 132 ILE A N 1
ATOM 1074 C CA . ILE A 1 132 ? 19.337 2.804 -9.169 1.00 73.06 132 ILE A CA 1
ATOM 1075 C C . ILE A 1 132 ? 20.876 2.860 -9.095 1.00 73.06 132 ILE A C 1
ATOM 1077 O O . ILE A 1 132 ? 21.457 2.477 -8.072 1.00 73.06 132 ILE A O 1
ATOM 1081 N N . PRO A 1 133 ? 21.569 3.320 -10.155 1.00 78.12 133 PRO A N 1
ATOM 1082 C CA . PRO A 1 133 ? 23.016 3.516 -10.127 1.00 78.12 133 PRO A CA 1
ATOM 1083 C C . PRO A 1 133 ? 23.476 4.362 -8.928 1.00 78.12 133 PRO A C 1
ATOM 1085 O O . PRO A 1 133 ? 22.932 5.429 -8.656 1.00 78.12 133 PRO A O 1
ATOM 1088 N N . ARG A 1 134 ? 24.521 3.908 -8.221 1.00 70.69 134 ARG A N 1
ATOM 1089 C CA . ARG A 1 134 ? 24.995 4.545 -6.972 1.00 70.69 134 ARG A CA 1
ATOM 1090 C C . ARG A 1 134 ? 25.586 5.950 -7.154 1.00 70.69 134 ARG A C 1
ATOM 1092 O O . ARG A 1 134 ? 25.628 6.700 -6.188 1.00 70.69 134 ARG A O 1
ATOM 1099 N N . ASN A 1 135 ? 26.017 6.297 -8.368 1.00 83.50 135 ASN A N 1
ATOM 1100 C CA . ASN A 1 135 ? 26.703 7.556 -8.684 1.00 83.50 135 ASN A CA 1
ATOM 1101 C C . ASN A 1 135 ? 25.826 8.509 -9.514 1.00 83.50 135 ASN A C 1
ATOM 1103 O O . ASN A 1 135 ? 26.322 9.196 -10.405 1.00 83.50 135 ASN A O 1
ATOM 1107 N N . LEU A 1 136 ? 24.515 8.506 -9.278 1.00 86.12 136 LEU A N 1
ATOM 1108 C CA . LEU A 1 136 ? 23.597 9.454 -9.906 1.00 86.12 136 LEU A CA 1
ATOM 1109 C C . LEU A 1 136 ? 23.582 10.787 -9.158 1.00 86.12 136 LEU A C 1
ATOM 1111 O O . LEU A 1 136 ? 23.684 10.825 -7.932 1.00 86.12 136 LEU A O 1
ATOM 1115 N N . ASP A 1 137 ? 23.396 11.868 -9.913 1.00 91.75 137 ASP A N 1
ATOM 1116 C CA . ASP A 1 137 ? 23.120 13.185 -9.349 1.00 91.75 137 ASP A CA 1
ATOM 1117 C C . ASP A 1 137 ? 21.897 13.122 -8.399 1.00 91.75 137 ASP A C 1
ATOM 1119 O O . ASP A 1 137 ? 20.896 12.475 -8.740 1.00 91.75 137 ASP A O 1
ATOM 1123 N N . PRO A 1 138 ? 21.933 13.763 -7.212 1.00 89.00 138 PRO A N 1
ATOM 1124 C CA . PRO A 1 138 ? 20.837 13.698 -6.245 1.00 89.00 138 PRO A CA 1
ATOM 1125 C C . PRO A 1 138 ? 19.489 14.191 -6.783 1.00 89.00 138 PRO A C 1
ATOM 1127 O O . PRO A 1 138 ? 18.450 13.621 -6.435 1.00 89.00 138 PRO A O 1
ATOM 1130 N N . ILE A 1 139 ? 19.488 15.218 -7.641 1.00 90.81 139 ILE A N 1
ATOM 1131 C CA . ILE A 1 139 ? 18.269 15.745 -8.267 1.00 90.81 139 ILE A CA 1
ATOM 1132 C C . ILE A 1 139 ? 17.700 14.689 -9.207 1.00 90.81 139 ILE A C 1
ATOM 1134 O O . ILE A 1 139 ? 16.501 14.417 -9.167 1.00 90.81 139 ILE A O 1
ATOM 1138 N N . LEU A 1 140 ? 18.554 14.044 -10.004 1.00 89.81 140 LEU A N 1
ATOM 1139 C CA . LEU A 1 140 ? 18.130 12.991 -10.923 1.00 89.81 140 LEU A CA 1
ATOM 1140 C C . LEU A 1 140 ? 17.599 11.760 -10.176 1.00 89.81 140 LEU A C 1
ATOM 1142 O O . LEU A 1 140 ? 16.547 11.233 -10.535 1.00 89.81 140 LEU A O 1
ATOM 1146 N N . ASN A 1 141 ? 18.257 11.342 -9.092 1.00 86.25 141 ASN A N 1
ATOM 1147 C CA . ASN A 1 141 ? 17.774 10.252 -8.241 1.00 86.25 141 ASN A CA 1
ATOM 1148 C C . ASN A 1 141 ? 16.389 10.577 -7.646 1.00 86.25 141 ASN A C 1
ATOM 1150 O O . ASN A 1 141 ? 15.458 9.768 -7.717 1.00 86.25 141 ASN A O 1
ATOM 1154 N N . LYS A 1 142 ? 16.207 11.803 -7.134 1.00 86.19 142 LYS A N 1
ATOM 1155 C CA . LYS A 1 142 ? 14.902 12.253 -6.634 1.00 86.19 142 LYS A CA 1
ATOM 1156 C C . LYS A 1 142 ? 13.857 12.296 -7.749 1.00 86.19 142 LYS A C 1
ATOM 1158 O O . LYS A 1 142 ? 12.743 11.830 -7.523 1.00 86.19 142 LYS A O 1
ATOM 1163 N N . ALA A 1 143 ? 14.201 12.797 -8.935 1.00 89.88 143 ALA A N 1
ATOM 1164 C CA . ALA A 1 143 ? 13.294 12.882 -10.078 1.00 89.88 143 ALA A CA 1
ATOM 1165 C C . ALA A 1 143 ? 12.804 11.499 -10.533 1.00 89.88 143 ALA A C 1
ATOM 1167 O O . ALA A 1 143 ? 11.599 11.314 -10.696 1.00 89.88 143 ALA A O 1
ATOM 1168 N N . ILE A 1 144 ? 13.704 10.515 -10.651 1.00 88.62 144 ILE A N 1
ATOM 1169 C CA . ILE A 1 144 ? 13.358 9.120 -10.976 1.00 88.62 144 ILE A CA 1
ATOM 1170 C C . ILE A 1 144 ? 12.391 8.564 -9.930 1.00 88.62 144 ILE A C 1
ATOM 1172 O O . ILE A 1 144 ? 11.333 8.038 -10.258 1.00 88.62 144 ILE A O 1
ATOM 1176 N N . SER A 1 145 ? 12.725 8.729 -8.653 1.00 87.19 145 SER A N 1
ATOM 1177 C CA . SER A 1 145 ? 11.922 8.215 -7.548 1.00 87.19 145 SER A CA 1
ATOM 1178 C C . SER A 1 145 ? 10.518 8.839 -7.488 1.00 87.19 145 SER A C 1
ATOM 1180 O O . SER A 1 145 ? 9.532 8.124 -7.303 1.00 87.19 145 SER A O 1
ATOM 1182 N N . VAL A 1 146 ? 10.403 10.156 -7.696 1.00 89.56 146 VAL A N 1
ATOM 1183 C CA . VAL A 1 146 ? 9.109 10.860 -7.783 1.00 89.56 146 VAL A CA 1
ATOM 1184 C C . VAL A 1 146 ? 8.320 10.390 -9.009 1.00 89.56 146 VAL A C 1
ATOM 1186 O O . VAL A 1 146 ? 7.139 10.074 -8.877 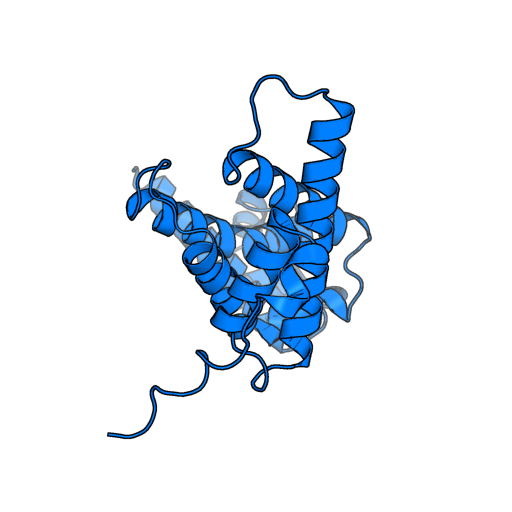1.00 89.56 146 VAL A O 1
ATOM 1189 N N . ASN A 1 147 ? 8.957 10.284 -10.178 1.00 91.38 147 ASN A N 1
ATOM 1190 C CA . ASN A 1 147 ? 8.302 9.841 -11.409 1.00 91.38 147 ASN A CA 1
ATOM 1191 C C . ASN A 1 147 ? 7.745 8.413 -11.295 1.00 91.38 147 ASN A C 1
ATOM 1193 O O . ASN A 1 147 ? 6.575 8.195 -11.612 1.00 91.38 147 ASN A O 1
ATOM 1197 N N . LEU A 1 148 ? 8.542 7.465 -10.794 1.00 90.31 148 LEU A N 1
ATOM 1198 C CA . LEU A 1 148 ? 8.109 6.078 -10.606 1.00 90.31 148 LEU A CA 1
ATOM 1199 C C . LEU A 1 148 ? 6.962 5.980 -9.596 1.00 90.31 148 LEU A C 1
ATOM 1201 O O . LEU A 1 148 ? 5.991 5.272 -9.845 1.00 90.31 148 LEU A O 1
ATOM 1205 N N . THR A 1 149 ? 7.033 6.731 -8.491 1.00 90.25 149 THR A N 1
ATOM 1206 C CA . THR A 1 149 ? 5.965 6.770 -7.477 1.00 90.25 149 THR A CA 1
ATOM 1207 C C . THR A 1 149 ? 4.659 7.297 -8.069 1.00 90.25 149 THR A C 1
ATOM 1209 O O . THR A 1 149 ? 3.615 6.661 -7.934 1.00 90.25 149 THR A O 1
ATOM 1212 N N . GLY A 1 150 ? 4.712 8.439 -8.763 1.00 90.56 150 GLY A N 1
ATOM 1213 C CA . GLY A 1 150 ? 3.533 9.047 -9.381 1.00 90.56 150 GLY A CA 1
ATOM 1214 C C . GLY A 1 150 ? 2.914 8.156 -10.457 1.00 90.56 150 GLY A C 1
ATOM 1215 O O . GLY A 1 150 ? 1.699 7.961 -10.472 1.00 90.56 150 GLY A O 1
ATOM 1216 N N . SER A 1 151 ? 3.747 7.558 -11.310 1.00 92.69 151 SER A N 1
ATOM 1217 C CA . SER A 1 151 ? 3.297 6.645 -12.366 1.00 92.69 151 SER A CA 1
ATOM 1218 C C . SER A 1 151 ? 2.677 5.373 -11.786 1.00 92.69 151 SER A C 1
ATOM 1220 O O . SER A 1 151 ? 1.661 4.901 -12.292 1.00 92.69 151 SER A O 1
ATOM 1222 N N . LEU A 1 152 ? 3.236 4.839 -10.693 1.00 90.88 152 LEU A N 1
ATOM 1223 C CA . LEU A 1 152 ? 2.719 3.634 -10.045 1.00 90.88 152 LEU A CA 1
ATOM 1224 C C . LEU A 1 152 ? 1.329 3.890 -9.472 1.00 90.88 152 LEU A C 1
ATOM 1226 O O . LEU A 1 152 ? 0.410 3.108 -9.702 1.00 90.88 152 LEU A O 1
ATOM 1230 N N . ILE A 1 153 ? 1.163 5.019 -8.780 1.00 89.31 153 ILE A N 1
ATOM 1231 C CA . ILE A 1 153 ? -0.139 5.449 -8.267 1.00 89.31 153 ILE A CA 1
ATOM 1232 C C . ILE A 1 153 ? -1.123 5.615 -9.426 1.00 89.31 153 ILE A C 1
ATOM 1234 O O . ILE A 1 153 ? -2.218 5.067 -9.362 1.00 89.31 153 ILE A O 1
ATOM 1238 N N . ALA A 1 154 ? -0.738 6.294 -10.509 1.00 90.31 154 ALA A N 1
ATOM 1239 C CA . ALA A 1 154 ? -1.611 6.483 -11.666 1.00 90.31 154 ALA A CA 1
ATOM 1240 C C . ALA A 1 154 ? -2.085 5.150 -12.277 1.00 90.31 154 ALA A C 1
ATOM 1242 O O . ALA A 1 154 ? -3.280 4.992 -12.534 1.00 90.31 154 ALA A O 1
ATOM 1243 N N . ILE A 1 155 ? -1.186 4.171 -12.442 1.00 93.25 155 ILE A N 1
ATOM 1244 C CA . ILE A 1 155 ? -1.537 2.830 -12.936 1.00 93.25 155 ILE A CA 1
ATOM 1245 C C . ILE A 1 155 ? -2.453 2.093 -11.959 1.00 93.25 155 ILE A C 1
ATOM 1247 O O . ILE A 1 155 ? -3.412 1.469 -12.401 1.00 93.25 155 ILE A O 1
ATOM 1251 N N . VAL A 1 156 ? -2.225 2.197 -10.647 1.00 90.69 156 VAL A N 1
ATOM 1252 C CA . VAL A 1 156 ? -3.124 1.618 -9.634 1.00 90.69 156 VAL A CA 1
ATOM 1253 C C . VAL A 1 156 ? -4.532 2.205 -9.743 1.00 90.69 156 VAL A C 1
ATOM 1255 O O . VAL A 1 156 ? -5.510 1.459 -9.752 1.00 90.69 156 VAL A O 1
ATOM 1258 N N . LEU A 1 157 ? -4.654 3.531 -9.855 1.00 88.50 157 LEU A N 1
ATOM 1259 C CA . LEU A 1 157 ? -5.951 4.205 -9.980 1.00 88.50 157 LEU A CA 1
ATOM 1260 C C . LEU A 1 157 ? -6.700 3.778 -11.237 1.00 88.50 157 LEU A C 1
ATOM 1262 O O . LEU A 1 157 ? -7.910 3.555 -11.192 1.00 88.50 157 LEU A O 1
ATOM 1266 N N . TRP A 1 158 ? -5.977 3.683 -12.348 1.00 91.56 158 TRP A N 1
ATOM 1267 C CA . TRP A 1 158 ? -6.517 3.209 -13.610 1.00 91.56 158 TRP A CA 1
ATOM 1268 C C . TRP A 1 158 ? -6.959 1.748 -13.510 1.00 91.56 158 TRP A C 1
ATOM 1270 O O . TRP A 1 158 ? -8.120 1.445 -13.778 1.00 91.56 158 TRP A O 1
ATOM 1280 N N . LEU A 1 159 ? -6.096 0.865 -13.002 1.00 92.88 159 LEU A N 1
ATOM 1281 C CA . LEU A 1 159 ? -6.397 -0.551 -12.807 1.00 92.88 159 LEU A CA 1
ATOM 1282 C C . LEU A 1 159 ? -7.662 -0.743 -11.964 1.00 92.88 159 LEU A C 1
ATOM 1284 O O . LEU A 1 159 ? -8.571 -1.450 -12.383 1.00 92.88 159 LEU A O 1
ATOM 1288 N N . LEU A 1 160 ? -7.783 -0.060 -10.820 1.00 88.94 160 LEU A N 1
ATOM 1289 C CA . LEU A 1 160 ? -8.954 -0.164 -9.937 1.00 88.94 160 LEU A CA 1
ATOM 1290 C C . LEU A 1 160 ? -10.281 0.203 -10.626 1.00 88.94 160 LEU A C 1
ATOM 1292 O O . LEU A 1 160 ? -11.342 -0.262 -10.193 1.00 88.94 160 LEU A O 1
ATOM 1296 N N . ARG A 1 161 ? -10.253 1.029 -11.676 1.00 88.06 161 ARG A N 1
ATOM 1297 C CA . ARG A 1 161 ? -11.441 1.423 -12.452 1.00 88.06 161 ARG A CA 1
ATOM 1298 C C . ARG A 1 161 ? -11.766 0.442 -13.576 1.00 88.06 161 ARG A C 1
ATOM 1300 O O . ARG A 1 161 ? -12.941 0.281 -13.879 1.00 88.06 161 ARG A O 1
ATOM 1307 N N . GLU A 1 162 ? -10.758 -0.236 -14.115 1.00 86.44 162 GLU A N 1
ATOM 1308 C CA . GLU A 1 162 ? -10.874 -1.105 -15.292 1.00 86.44 162 GLU A CA 1
ATOM 1309 C C . GLU A 1 162 ? -10.960 -2.608 -14.967 1.00 86.44 162 GLU A C 1
ATOM 1311 O O . GLU A 1 162 ? -11.141 -3.419 -15.872 1.00 86.44 162 GLU A O 1
ATOM 1316 N N . VAL A 1 163 ? -10.837 -3.030 -13.700 1.00 79.19 163 VAL A N 1
ATOM 1317 C CA . VAL A 1 163 ? -11.058 -4.443 -13.324 1.00 79.19 163 VAL A CA 1
ATOM 1318 C C . VAL A 1 163 ? -12.478 -4.891 -13.728 1.00 79.19 163 VAL A C 1
ATOM 1320 O O . VAL A 1 163 ? -13.440 -4.204 -13.373 1.00 79.19 163 VAL A O 1
ATOM 1323 N N . PRO A 1 164 ? -12.648 -6.069 -14.373 1.00 79.75 164 PRO A N 1
ATOM 1324 C CA . PRO A 1 164 ? -11.635 -7.099 -14.646 1.00 79.75 164 PRO A CA 1
ATOM 1325 C C . PRO A 1 164 ? -11.007 -7.052 -16.049 1.00 79.75 164 PRO A C 1
ATOM 1327 O O . PRO A 1 164 ? -10.258 -7.962 -16.391 1.00 79.75 164 PRO A O 1
ATOM 1330 N N . THR A 1 165 ? -11.296 -6.035 -16.863 1.00 87.56 165 THR A N 1
ATOM 1331 C CA . THR A 1 165 ? -10.787 -5.901 -18.241 1.00 87.56 165 THR A CA 1
ATOM 1332 C C . THR A 1 165 ? -9.261 -5.933 -18.295 1.00 87.56 165 THR A C 1
ATOM 1334 O O . THR A 1 165 ? -8.679 -6.490 -19.223 1.00 87.56 165 THR A O 1
ATOM 1337 N N . ILE A 1 166 ? -8.607 -5.366 -17.281 1.00 88.94 166 ILE A N 1
ATOM 1338 C CA . ILE A 1 166 ? -7.150 -5.316 -17.176 1.00 88.94 166 ILE A CA 1
ATOM 1339 C C . ILE A 1 166 ? -6.708 -6.200 -16.021 1.00 88.94 166 ILE A C 1
ATOM 1341 O O . ILE A 1 166 ? -7.096 -5.984 -14.872 1.00 88.94 166 ILE A O 1
ATOM 1345 N N . SER A 1 167 ? -5.887 -7.204 -16.329 1.00 92.69 167 SER A N 1
ATOM 1346 C CA . SER A 1 167 ? -5.327 -8.085 -15.310 1.00 92.69 167 SER A CA 1
ATOM 1347 C C . SER A 1 167 ? -4.172 -7.403 -14.560 1.00 92.69 167 SER A C 1
ATOM 1349 O O . SER A 1 167 ? -3.439 -6.602 -15.153 1.00 92.69 167 SER A O 1
ATOM 1351 N N . PRO A 1 168 ? -3.944 -7.749 -13.277 1.00 94.12 168 PRO A N 1
ATOM 1352 C CA . PRO A 1 168 ? -2.766 -7.302 -12.530 1.00 94.12 168 PRO A CA 1
ATOM 1353 C C . PRO A 1 168 ? -1.449 -7.575 -13.266 1.00 94.12 168 PRO A C 1
ATOM 1355 O O . PRO A 1 168 ? -0.580 -6.708 -13.311 1.00 94.12 168 PRO A O 1
ATOM 1358 N N . HIS A 1 169 ? -1.336 -8.737 -13.914 1.00 93.19 169 HIS A N 1
ATOM 1359 C CA . HIS A 1 169 ? -0.176 -9.094 -14.726 1.00 93.19 169 HIS A CA 1
ATOM 1360 C C . HIS A 1 169 ? 0.045 -8.124 -15.896 1.00 93.19 169 HIS A C 1
ATOM 1362 O O . HIS A 1 169 ? 1.154 -7.631 -16.110 1.00 93.19 169 HIS A O 1
ATOM 1368 N N . LEU A 1 170 ? -1.014 -7.810 -16.654 1.00 93.00 170 LEU A N 1
ATOM 1369 C CA . LEU A 1 170 ? -0.910 -6.896 -17.790 1.00 93.00 170 LEU A CA 1
ATOM 1370 C C . LEU A 1 170 ? -0.537 -5.481 -17.332 1.00 93.00 170 LEU A C 1
ATOM 1372 O O . LEU A 1 170 ? 0.352 -4.868 -17.920 1.00 93.00 170 LEU A O 1
ATOM 1376 N N . ALA A 1 171 ? -1.154 -4.987 -16.257 1.00 94.81 171 ALA A N 1
ATOM 1377 C CA . ALA A 1 171 ? -0.798 -3.697 -15.673 1.00 94.81 171 ALA A CA 1
ATOM 1378 C C . ALA A 1 171 ? 0.676 -3.657 -15.230 1.00 94.81 171 ALA A C 1
ATOM 1380 O O . ALA A 1 171 ? 1.356 -2.657 -15.463 1.00 94.81 171 ALA A O 1
ATOM 1381 N N . ALA A 1 172 ? 1.194 -4.743 -14.642 1.00 93.69 172 ALA A N 1
ATOM 1382 C CA . ALA A 1 172 ? 2.596 -4.853 -14.235 1.00 93.69 172 ALA A CA 1
ATOM 1383 C C . ALA A 1 172 ? 3.543 -4.802 -15.438 1.00 93.69 172 ALA A C 1
ATOM 1385 O O . ALA A 1 172 ? 4.511 -4.040 -15.422 1.00 93.69 172 ALA A O 1
ATOM 1386 N N . ARG A 1 173 ? 3.232 -5.542 -16.509 1.00 93.62 173 ARG A N 1
ATOM 1387 C CA . ARG A 1 173 ? 3.995 -5.497 -17.765 1.00 93.62 173 ARG A CA 1
ATOM 1388 C C . ARG A 1 173 ? 4.025 -4.093 -18.363 1.00 93.62 173 ARG A C 1
ATOM 1390 O O . ARG A 1 173 ? 5.104 -3.614 -18.689 1.00 93.62 173 ARG A O 1
ATOM 1397 N N . ILE A 1 174 ? 2.869 -3.432 -18.456 1.00 93.69 174 ILE A N 1
ATOM 1398 C CA . ILE A 1 174 ? 2.757 -2.051 -18.951 1.00 93.69 174 ILE A CA 1
ATOM 1399 C C . ILE A 1 174 ? 3.631 -1.118 -18.105 1.00 93.69 174 ILE A C 1
ATOM 1401 O O . ILE A 1 174 ? 4.441 -0.371 -18.648 1.00 93.69 174 ILE A O 1
ATOM 1405 N N . PHE A 1 175 ? 3.511 -1.178 -16.776 1.00 93.69 175 PHE A N 1
ATOM 1406 C CA . PHE A 1 175 ? 4.273 -0.301 -15.892 1.00 93.69 175 PHE A CA 1
ATOM 1407 C C . PHE A 1 175 ? 5.785 -0.495 -16.049 1.00 93.69 175 PHE A C 1
ATOM 1409 O O . PHE A 1 175 ? 6.505 0.493 -16.187 1.00 93.69 175 PHE A O 1
ATOM 1416 N N . VAL A 1 176 ? 6.273 -1.741 -16.038 1.00 90.75 176 VAL A N 1
ATOM 1417 C CA . VAL A 1 176 ? 7.710 -2.040 -16.166 1.00 90.75 176 VAL A CA 1
ATOM 1418 C C . VAL A 1 176 ? 8.240 -1.592 -17.523 1.00 90.75 176 VAL A C 1
ATOM 1420 O O . VAL A 1 176 ? 9.267 -0.919 -17.575 1.00 90.75 176 VAL A O 1
ATOM 1423 N N . GLU A 1 177 ? 7.521 -1.909 -18.600 1.00 91.31 177 GLU A N 1
ATOM 1424 C CA . GLU A 1 177 ? 7.920 -1.569 -19.964 1.00 91.31 177 GLU A CA 1
ATOM 1425 C C . GLU A 1 177 ? 8.102 -0.058 -20.135 1.00 91.31 177 GLU A C 1
ATOM 1427 O O . GLU A 1 177 ? 9.182 0.412 -20.493 1.00 91.31 177 GLU A O 1
ATOM 1432 N N . PHE A 1 178 ? 7.076 0.728 -19.806 1.00 91.56 178 PHE A N 1
ATOM 1433 C CA . PHE A 1 178 ? 7.132 2.176 -19.998 1.00 91.56 178 PHE A CA 1
ATOM 1434 C C . PHE A 1 178 ? 8.030 2.881 -18.976 1.00 91.56 178 PHE A C 1
ATOM 1436 O O . PHE A 1 178 ? 8.563 3.946 -19.281 1.00 91.56 178 PHE A O 1
ATOM 1443 N N . SER A 1 179 ? 8.251 2.292 -17.796 1.00 89.06 179 SER A N 1
ATOM 1444 C CA . SER A 1 179 ? 9.186 2.842 -16.804 1.00 89.06 179 SER A CA 1
ATOM 1445 C C . SER A 1 179 ? 10.649 2.658 -17.209 1.00 89.06 179 SER A C 1
ATOM 1447 O O . SER A 1 179 ? 11.476 3.513 -16.896 1.00 89.06 179 SER A O 1
ATOM 1449 N N . LEU A 1 180 ? 10.985 1.555 -17.885 1.00 85.19 180 LEU A N 1
ATOM 1450 C CA . LEU A 1 180 ? 12.364 1.245 -18.275 1.00 85.19 180 LEU A CA 1
ATOM 1451 C C . LEU A 1 180 ? 12.703 1.721 -19.690 1.00 85.19 180 LEU A C 1
ATOM 1453 O O . LEU A 1 180 ? 13.792 2.252 -19.908 1.00 85.19 180 LEU A O 1
ATOM 1457 N N . ASN A 1 181 ? 11.775 1.571 -20.636 1.00 88.31 181 ASN A N 1
ATOM 1458 C CA . ASN A 1 181 ? 12.021 1.817 -22.060 1.00 88.31 181 ASN A CA 1
ATOM 1459 C C . ASN A 1 181 ? 11.306 3.073 -22.592 1.00 88.31 181 ASN A C 1
ATOM 1461 O O . ASN A 1 181 ? 11.636 3.577 -23.672 1.00 88.31 181 ASN A O 1
ATOM 1465 N N . GLY A 1 182 ? 10.368 3.633 -21.821 1.00 88.88 182 GLY A N 1
ATOM 1466 C CA . GLY A 1 182 ? 9.598 4.813 -22.210 1.00 88.88 182 GLY A CA 1
ATOM 1467 C C . GLY A 1 182 ? 8.711 4.570 -23.434 1.00 88.88 182 GLY A C 1
ATOM 1468 O O . GLY A 1 182 ? 8.454 3.444 -23.838 1.00 88.88 182 GLY A O 1
ATOM 1469 N N . LEU A 1 183 ? 8.247 5.650 -24.068 1.00 91.12 183 LEU A N 1
ATOM 1470 C CA . LEU A 1 183 ? 7.325 5.564 -25.213 1.00 91.12 183 LEU A CA 1
ATOM 1471 C C . LEU A 1 183 ? 7.942 4.943 -26.478 1.00 91.12 183 LEU A C 1
ATOM 1473 O O . LEU A 1 183 ? 7.215 4.592 -27.401 1.00 91.12 183 LEU A O 1
ATOM 1477 N N . ARG A 1 184 ? 9.271 4.808 -26.542 1.00 89.88 184 ARG A N 1
ATOM 1478 C CA . ARG A 1 184 ? 9.966 4.261 -27.718 1.00 89.88 184 ARG A CA 1
ATOM 1479 C C . ARG A 1 184 ? 9.742 2.764 -27.906 1.00 89.88 184 ARG A C 1
ATOM 1481 O O . ARG A 1 184 ? 9.989 2.271 -28.999 1.00 89.88 184 ARG A O 1
ATOM 1488 N N . SER A 1 185 ? 9.297 2.052 -26.875 1.00 89.25 185 SER A N 1
ATOM 1489 C CA . SER A 1 185 ? 9.043 0.617 -26.967 1.00 89.25 185 SER A CA 1
ATOM 1490 C C . SER A 1 185 ? 7.621 0.254 -27.389 1.00 89.25 185 SER A C 1
ATOM 1492 O O . SER A 1 185 ? 7.302 -0.934 -27.448 1.00 89.25 185 SER A O 1
ATOM 1494 N N . ILE A 1 186 ? 6.776 1.238 -27.724 1.00 89.56 186 ILE A N 1
ATOM 1495 C CA . ILE A 1 186 ? 5.363 1.007 -28.052 1.00 89.56 186 ILE A CA 1
ATOM 1496 C C . ILE A 1 186 ? 5.180 -0.006 -29.190 1.00 89.56 186 ILE A C 1
ATOM 1498 O O . ILE A 1 186 ? 4.379 -0.925 -29.054 1.00 89.56 186 ILE A O 1
ATOM 1502 N N . ASP A 1 187 ? 5.987 0.094 -30.249 1.00 88.81 187 ASP A N 1
ATOM 1503 C CA . ASP A 1 187 ? 5.902 -0.793 -31.416 1.00 88.81 187 ASP A CA 1
ATOM 1504 C C . ASP A 1 187 ? 6.393 -2.217 -31.109 1.00 88.81 187 ASP A C 1
ATOM 1506 O O . ASP A 1 187 ? 6.012 -3.176 -31.776 1.00 88.81 187 ASP A O 1
ATOM 1510 N N . SER A 1 188 ? 7.240 -2.368 -30.086 1.00 84.62 188 SER A N 1
ATOM 1511 C CA . SER A 1 188 ? 7.766 -3.661 -29.634 1.00 84.62 188 SER A CA 1
ATOM 1512 C C . SER A 1 188 ? 6.931 -4.315 -28.528 1.00 84.62 188 SER A C 1
ATOM 1514 O O . SER A 1 188 ? 7.162 -5.478 -28.193 1.00 84.62 188 SER A O 1
ATOM 1516 N N . PHE A 1 189 ? 5.971 -3.596 -27.942 1.00 88.19 189 PHE A N 1
ATOM 1517 C CA . PHE A 1 189 ? 5.175 -4.092 -26.826 1.00 88.19 189 PHE A CA 1
ATOM 1518 C C . PHE A 1 189 ? 3.899 -4.793 -27.311 1.00 88.19 189 PHE A C 1
ATOM 1520 O O . PHE A 1 189 ? 3.020 -4.177 -27.906 1.00 88.19 189 PHE A O 1
ATOM 1527 N N . SER A 1 190 ? 3.763 -6.087 -26.999 1.00 82.94 190 SER A N 1
ATOM 1528 C CA . SER A 1 190 ? 2.559 -6.867 -27.322 1.00 82.94 190 SER A CA 1
ATOM 1529 C C . SER A 1 190 ? 1.635 -7.064 -26.116 1.00 82.94 190 SER A C 1
ATOM 1531 O O . SER A 1 190 ? 2.060 -7.506 -25.037 1.00 82.94 190 SER A O 1
ATOM 1533 N N . LEU A 1 191 ? 0.343 -6.806 -26.342 1.00 78.31 191 LEU A N 1
ATOM 1534 C CA . LEU A 1 191 ? -0.751 -7.037 -25.395 1.00 78.31 191 LEU A CA 1
ATOM 1535 C C . LEU A 1 191 ? -1.226 -8.506 -25.354 1.00 78.31 191 LEU A C 1
ATOM 1537 O O . LEU A 1 191 ? -1.891 -8.896 -24.397 1.00 78.31 191 LEU A O 1
ATOM 1541 N N . GLU A 1 192 ? -0.880 -9.337 -26.342 1.00 62.62 192 GLU A N 1
ATOM 1542 C CA . GLU A 1 192 ? -1.605 -10.591 -26.638 1.00 62.62 192 GLU A CA 1
ATOM 1543 C C . GLU A 1 192 ? -1.319 -11.784 -25.701 1.00 62.62 192 GLU A C 1
ATOM 1545 O O . GLU A 1 192 ? -2.073 -12.751 -25.698 1.00 62.62 192 GLU A O 1
ATOM 1550 N N . ASN A 1 193 ? -0.324 -11.721 -24.810 1.00 49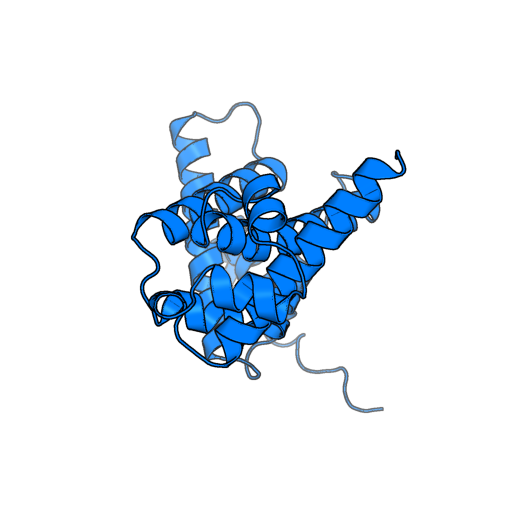.75 193 ASN A N 1
ATOM 1551 C CA . ASN A 1 193 ? 0.016 -12.855 -23.928 1.00 49.75 193 ASN A CA 1
ATOM 1552 C C . ASN A 1 193 ? -0.815 -12.962 -22.626 1.00 49.75 193 ASN A C 1
ATOM 1554 O O . ASN A 1 193 ? -0.430 -13.698 -21.721 1.00 49.75 193 ASN A O 1
ATOM 1558 N N . ALA A 1 194 ? -1.930 -12.236 -22.481 1.00 48.53 194 ALA A N 1
ATOM 1559 C CA . ALA A 1 194 ? -2.659 -12.139 -21.205 1.00 48.53 194 ALA A CA 1
ATOM 1560 C C . ALA A 1 194 ? -4.000 -12.907 -21.131 1.00 48.53 194 ALA A C 1
ATOM 1562 O O . ALA A 1 194 ? -4.637 -12.881 -20.080 1.00 48.53 194 ALA A O 1
ATOM 1563 N N . ALA A 1 195 ? -4.442 -13.587 -22.200 1.00 38.94 195 ALA A N 1
ATOM 1564 C CA . ALA A 1 195 ? -5.801 -14.152 -22.282 1.00 38.94 195 ALA A CA 1
ATOM 1565 C C . ALA A 1 195 ? -5.903 -15.677 -22.503 1.00 38.94 195 ALA A C 1
ATOM 1567 O O . ALA A 1 195 ? -7.004 -16.182 -22.716 1.00 38.94 195 ALA A O 1
ATOM 1568 N N . THR A 1 196 ? -4.818 -16.450 -22.409 1.00 38.34 196 THR A N 1
ATOM 1569 C CA . THR A 1 196 ? -4.869 -17.913 -22.615 1.00 38.34 196 THR A CA 1
ATOM 1570 C C . THR A 1 196 ? -4.386 -18.700 -21.399 1.00 38.34 196 THR A C 1
ATOM 1572 O O . THR A 1 196 ? -3.321 -19.306 -21.419 1.00 38.34 196 THR A O 1
ATOM 1575 N N . SER A 1 197 ? -5.197 -18.745 -20.338 1.00 36.06 197 SER A N 1
ATOM 1576 C CA . SER A 1 197 ? -5.184 -19.887 -19.405 1.00 36.06 197 SER A CA 1
ATOM 1577 C C . SER A 1 197 ? -6.560 -20.148 -18.771 1.00 36.06 197 SER A C 1
ATOM 1579 O O . SER A 1 197 ? -6.690 -20.321 -17.562 1.00 36.06 197 SER A O 1
ATOM 1581 N N . LYS A 1 198 ? -7.621 -20.174 -19.584 1.00 40.53 198 LYS A N 1
ATOM 1582 C CA . LYS A 1 198 ? -8.875 -20.872 -19.251 1.00 40.53 198 LYS A CA 1
ATOM 1583 C C . LYS A 1 198 ? -9.471 -21.492 -20.515 1.00 40.53 198 LYS A C 1
ATOM 1585 O O . LYS A 1 198 ? -10.357 -20.917 -21.135 1.00 40.53 198 LYS A O 1
ATOM 1590 N N . SER A 1 199 ? -8.936 -22.641 -20.915 1.00 36.03 199 SER A N 1
ATOM 1591 C CA . SER A 1 199 ? -9.659 -23.699 -21.641 1.00 36.03 199 SER A CA 1
ATOM 1592 C C . SER A 1 199 ? -8.733 -24.896 -21.871 1.00 36.03 199 SER A C 1
ATOM 1594 O O . SER A 1 199 ? -8.017 -24.966 -22.864 1.00 36.03 199 SER A O 1
ATOM 1596 N N . ALA A 1 200 ? -8.748 -25.822 -20.915 1.00 35.03 200 ALA A N 1
ATOM 1597 C CA . ALA A 1 200 ? -8.557 -27.255 -21.118 1.00 35.03 200 ALA A CA 1
ATOM 1598 C C . ALA A 1 200 ? -9.185 -27.973 -19.920 1.00 35.03 200 ALA A C 1
ATOM 1600 O O . ALA A 1 200 ? -8.909 -27.526 -18.781 1.00 35.03 200 ALA A O 1
#